Protein AF-A0A7Y1UTP5-F1 (afdb_monomer)

Mean predicted aligned error: 20.14 Å

Sequence (364 aa):
MRDQDKRDYLEKYREAKKNGIPFFPDALFKDAVVALGLFALLIFLSAAIGAVLDERADPTVEFDPEPEWYFLFLFQLLKYFPGSLEFVGVVVLPGIVIMALLALPWLDRSTRRHFTGRPVVISVTGLLAIGAIALTVVALVEEAPPSGVSASGDPVAVLYTANCSGCHGGTLTVPEGIDLVRVIAAGGHEGMPSWSADLSADEIDALAGFVVSPQGNEIFNQTCVECHDVTALVEAGPADLRSALEDGTGFAPHADVVLPPAMVALDRREINAVLNFLAAPDGQRLFTANCSSCHGSAVAFDGEVEELREIIRTGGEHLDMPAMGGLLSDEDITLLAEYVVSPVGNFTAEARALFDQLCSECHG

Radius of gyration: 33.37 Å; Cα contacts (8 Å, |Δi|>4): 275; chains: 1; bounding box: 78×55×88 Å

Foldseek 3Di:
DPPVVVVVVVVVVVVVVVVDDDCPPPVVVVVVVVVVVVVVVVVVCCVPVNDPDDDDDDPVDDDFDDDDLLCQLLVLQLVVQPDPRSCCSPPVPVVVVVVCVVCVVVVDPDPDDDPVSPCPVCVVVVVVVVSSVVSSVVSVVPDPPRPPPPVDDPVLLVLCVVQPCLQQNPAHDDDPPDPQLCCQQAWDDFWRAACQVPDDLVLLLLQLLLQALVLLVVLCVVFPVVPDDLLVLLPDDLVLLLCCQPVPCPRVVNVPPDGDPSSVPDDPVSSVSNSSNSVSSSNQVCCVVRPCSPDNNHDHDPDDSVVSSVCNRHIGTDDIGDRCNVVDDSVSSVSNSVCNVPVPPPPDPVNVVCCVVPPVVPPD

Structure (mmCIF, N/CA/C/O backbone):
data_AF-A0A7Y1UTP5-F1
#
_entry.id   AF-A0A7Y1UTP5-F1
#
loop_
_atom_site.group_PDB
_atom_site.id
_atom_site.type_symbol
_atom_site.label_atom_id
_atom_site.label_alt_id
_atom_site.label_comp_id
_atom_site.label_asym_id
_atom_site.label_entity_id
_atom_site.label_seq_id
_atom_site.pdbx_PDB_ins_code
_atom_site.Cartn_x
_atom_site.Cartn_y
_atom_site.Cartn_z
_atom_site.occupancy
_atom_site.B_iso_or_equiv
_atom_site.auth_seq_id
_atom_site.auth_comp_id
_atom_site.auth_asym_id
_atom_site.auth_atom_id
_atom_site.pdbx_PDB_model_num
ATOM 1 N N . MET A 1 1 ? -33.520 -14.953 36.901 1.00 57.56 1 MET A N 1
ATOM 2 C CA . MET A 1 1 ? -33.676 -13.683 37.647 1.00 57.56 1 MET A CA 1
ATOM 3 C C . MET A 1 1 ? -34.825 -13.891 38.616 1.00 57.56 1 MET A C 1
ATOM 5 O O . MET A 1 1 ? -35.850 -14.379 38.160 1.00 57.56 1 MET A O 1
ATOM 9 N N . ARG A 1 2 ? -34.647 -13.658 39.922 1.00 77.12 2 ARG A N 1
ATOM 10 C CA . ARG A 1 2 ? -35.735 -13.872 40.894 1.00 77.12 2 ARG A CA 1
ATOM 11 C C . ARG A 1 2 ? -36.781 -12.766 40.702 1.00 77.12 2 ARG A C 1
ATOM 13 O O . ARG A 1 2 ? -36.415 -11.645 40.356 1.00 77.12 2 ARG A O 1
ATOM 20 N N . ASP A 1 3 ? -38.063 -13.050 40.922 1.00 79.19 3 ASP A N 1
ATOM 21 C CA . ASP A 1 3 ? -39.156 -12.099 40.637 1.00 79.19 3 ASP A CA 1
ATOM 22 C C . ASP A 1 3 ? -39.070 -10.781 41.424 1.00 79.19 3 ASP A C 1
ATOM 24 O O . ASP A 1 3 ? -39.582 -9.753 40.981 1.00 79.19 3 ASP A O 1
ATOM 28 N N . GLN A 1 4 ? -38.410 -10.778 42.585 1.00 78.56 4 GLN A N 1
ATOM 29 C CA . GLN A 1 4 ? -38.082 -9.547 43.313 1.00 78.56 4 GLN A CA 1
ATOM 30 C C . GLN A 1 4 ? -37.074 -8.676 42.553 1.00 78.56 4 GLN A C 1
ATOM 32 O O . GLN A 1 4 ? -37.373 -7.516 42.296 1.00 78.56 4 GLN A O 1
ATOM 37 N N . ASP A 1 5 ? -35.963 -9.247 42.071 1.00 78.75 5 ASP A N 1
ATOM 38 C CA . ASP A 1 5 ? -34.926 -8.501 41.340 1.00 78.75 5 ASP A CA 1
ATOM 39 C C . ASP A 1 5 ? -35.508 -7.797 40.090 1.00 78.75 5 ASP A C 1
ATOM 41 O O . ASP A 1 5 ? -35.091 -6.701 39.710 1.00 78.75 5 ASP A O 1
ATOM 45 N N . LYS A 1 6 ? -36.496 -8.427 39.435 1.00 79.94 6 LYS A N 1
ATOM 46 C CA . LYS A 1 6 ? -37.182 -7.874 38.256 1.00 79.94 6 LYS A CA 1
ATOM 47 C C . LYS A 1 6 ? -38.100 -6.702 38.613 1.00 79.94 6 LYS A C 1
ATOM 49 O O . LYS A 1 6 ? -38.166 -5.739 37.850 1.00 79.94 6 LYS A O 1
ATOM 54 N N . ARG A 1 7 ? -38.809 -6.780 39.744 1.00 83.56 7 ARG A N 1
ATOM 55 C CA . ARG A 1 7 ? -39.693 -5.705 40.224 1.00 83.56 7 ARG A CA 1
ATOM 56 C C . ARG A 1 7 ? -38.887 -4.472 40.615 1.00 83.56 7 ARG A C 1
ATOM 58 O O . ARG A 1 7 ? -39.169 -3.399 40.088 1.00 83.56 7 ARG A O 1
ATOM 65 N N . ASP A 1 8 ? -37.822 -4.662 41.387 1.00 84.88 8 ASP A N 1
ATOM 66 C CA . ASP A 1 8 ? -36.929 -3.581 41.815 1.00 84.88 8 ASP A CA 1
ATOM 67 C C . ASP A 1 8 ? -36.260 -2.888 40.614 1.00 84.88 8 ASP A C 1
ATOM 69 O O . ASP A 1 8 ? -36.125 -1.664 40.577 1.00 84.88 8 ASP A O 1
ATOM 73 N N . TYR A 1 9 ? -35.873 -3.653 39.584 1.00 81.75 9 TYR A N 1
ATOM 74 C CA . TYR A 1 9 ? -35.350 -3.093 38.334 1.00 81.75 9 TYR A CA 1
ATOM 75 C C . TYR A 1 9 ? -36.386 -2.237 37.593 1.00 81.75 9 TYR A C 1
ATOM 77 O O . TYR A 1 9 ? -36.063 -1.141 37.135 1.00 81.75 9 TYR A O 1
ATOM 85 N N . LEU A 1 10 ? -37.623 -2.725 37.457 1.00 86.81 10 LEU A N 1
ATOM 86 C CA . LEU A 1 10 ? -38.685 -2.012 36.742 1.00 86.81 10 LEU A CA 1
ATOM 87 C C . LEU A 1 10 ? -39.101 -0.727 37.459 1.00 86.81 10 LEU A C 1
ATOM 89 O O . LEU A 1 10 ? -39.409 0.261 36.794 1.00 86.81 10 LEU A O 1
ATOM 93 N N . GLU A 1 11 ? -39.101 -0.730 38.789 1.00 88.44 11 GLU A N 1
ATOM 94 C CA . GLU A 1 11 ? -39.373 0.459 39.593 1.00 88.44 11 GLU A CA 1
ATOM 95 C C . GLU A 1 11 ? -38.285 1.518 39.394 1.00 88.44 11 GLU A C 1
ATOM 97 O O . GLU A 1 11 ? -38.600 2.627 38.959 1.00 88.44 11 GLU A O 1
ATOM 102 N N . LYS A 1 12 ? -37.006 1.137 39.537 1.00 82.88 12 LYS A N 1
ATOM 103 C CA . LYS A 1 12 ? -35.861 2.017 39.237 1.00 82.88 12 LYS A CA 1
ATOM 104 C C . LYS A 1 12 ? -35.877 2.536 37.802 1.00 82.88 12 LYS A C 1
ATOM 106 O O . LYS A 1 12 ? -35.585 3.703 37.564 1.00 82.88 12 LYS A O 1
ATOM 111 N N . TYR A 1 13 ? -36.228 1.693 36.830 1.00 80.81 13 TYR A N 1
ATOM 112 C CA . TYR A 1 13 ? -36.338 2.099 35.428 1.00 80.81 13 TYR A CA 1
ATOM 113 C C . TYR A 1 13 ? -37.455 3.128 35.216 1.00 80.81 13 TYR A C 1
ATOM 115 O O . TYR A 1 13 ? -37.254 4.119 34.517 1.00 80.81 13 TYR A O 1
ATOM 123 N N . ARG A 1 14 ? -38.631 2.926 35.827 1.00 86.06 14 ARG A N 1
ATOM 124 C CA . ARG A 1 14 ? -39.739 3.892 35.758 1.00 86.06 14 ARG A CA 1
ATOM 125 C C . ARG A 1 14 ? -39.364 5.212 36.415 1.00 86.06 14 ARG A C 1
ATOM 127 O O . ARG A 1 14 ? -39.707 6.256 35.876 1.00 86.06 14 ARG A O 1
ATOM 134 N N . GLU A 1 15 ? -38.670 5.169 37.543 1.00 85.56 15 GLU A N 1
ATOM 135 C CA . GLU A 1 15 ? -38.194 6.358 38.244 1.00 85.56 15 GLU A CA 1
ATOM 136 C C . GLU A 1 15 ? -37.146 7.122 37.421 1.00 85.56 15 GLU A C 1
ATOM 138 O O . GLU A 1 15 ? -37.306 8.316 37.185 1.00 85.56 15 GLU A O 1
ATOM 143 N N . ALA A 1 16 ? -36.156 6.427 36.853 1.00 79.25 16 ALA A N 1
ATOM 144 C CA . ALA A 1 16 ? -35.183 7.025 35.939 1.00 79.25 16 ALA A CA 1
ATOM 145 C C . ALA A 1 16 ? -35.846 7.626 34.688 1.00 79.25 16 ALA A C 1
ATOM 147 O O . ALA A 1 16 ? -35.457 8.700 34.237 1.00 79.25 16 ALA A O 1
ATOM 148 N N . LYS A 1 17 ? -36.889 6.978 34.150 1.00 78.81 17 LYS A N 1
ATOM 149 C CA . LYS A 1 17 ? -37.642 7.476 32.991 1.00 78.81 17 LYS A CA 1
ATOM 150 C C . LYS A 1 17 ? -38.460 8.732 33.307 1.00 78.81 17 LYS A C 1
ATOM 152 O O . LYS A 1 17 ? -38.652 9.545 32.411 1.00 78.81 17 LYS A O 1
ATOM 157 N N . LYS A 1 18 ? -38.908 8.920 34.557 1.00 82.56 18 LYS A N 1
ATOM 158 C CA . LYS A 1 18 ? -39.562 10.171 34.994 1.00 82.56 18 LYS A CA 1
ATOM 159 C C . LYS A 1 18 ? -38.599 11.362 34.988 1.00 82.56 18 LYS A C 1
ATOM 161 O O . LYS A 1 18 ? -39.045 12.477 34.761 1.00 82.56 18 LYS A O 1
ATOM 166 N N . ASN A 1 19 ? -37.306 11.109 35.199 1.00 80.69 19 ASN A N 1
ATOM 167 C CA . ASN A 1 19 ? -36.250 12.125 35.217 1.00 80.69 19 ASN A CA 1
ATOM 168 C C . ASN A 1 19 ? -35.484 12.228 33.881 1.00 80.69 19 ASN A C 1
ATOM 170 O O . ASN A 1 19 ? -34.526 12.992 33.780 1.00 80.69 19 ASN A O 1
ATOM 174 N N . GLY A 1 20 ? -35.857 11.435 32.871 1.00 79.56 20 GLY A N 1
ATOM 175 C CA . GLY A 1 20 ? -35.196 11.421 31.568 1.00 79.56 20 GLY A CA 1
ATOM 176 C C . GLY A 1 20 ? -35.615 12.605 30.697 1.00 79.56 20 GLY A C 1
ATOM 177 O O . GLY A 1 20 ? -36.782 12.992 30.688 1.00 79.56 20 GLY A O 1
ATOM 178 N N . ILE A 1 21 ? -34.671 13.153 29.934 1.00 86.12 21 ILE A N 1
ATOM 179 C CA . ILE A 1 21 ? -34.960 14.159 28.902 1.00 86.12 21 ILE A CA 1
ATOM 180 C C . ILE A 1 21 ? -35.540 13.486 27.645 1.00 86.12 21 ILE A C 1
ATOM 182 O O . ILE A 1 21 ? -35.175 12.342 27.347 1.00 86.12 21 ILE A O 1
ATOM 186 N N . PRO A 1 22 ? -36.437 14.149 26.895 1.00 87.12 22 PRO A N 1
ATOM 187 C CA . PRO A 1 22 ? -36.908 13.626 25.620 1.00 87.12 22 PRO A CA 1
ATOM 188 C C . PRO A 1 22 ? -35.764 13.591 24.594 1.00 87.12 22 PRO A C 1
ATOM 190 O O . PRO A 1 22 ? -34.839 14.402 24.635 1.00 87.12 22 PRO A O 1
ATOM 193 N N . PHE A 1 23 ? -35.826 12.640 23.657 1.00 89.12 23 PHE A N 1
ATOM 194 C CA . PHE A 1 23 ? -34.814 12.517 22.600 1.00 89.12 23 PHE A CA 1
ATOM 195 C C . PHE A 1 23 ? -34.772 13.770 21.712 1.00 89.12 23 PHE A C 1
ATOM 197 O O . PHE A 1 23 ? -33.708 14.330 21.463 1.00 89.12 23 PHE A O 1
ATOM 204 N N . PHE A 1 24 ? -35.947 14.238 21.289 1.00 91.06 24 PHE A N 1
ATOM 205 C CA . PHE A 1 24 ? -36.106 15.493 20.570 1.00 91.06 24 PHE A CA 1
ATOM 206 C C . PHE A 1 24 ? -36.888 16.489 21.438 1.00 91.06 24 PHE A C 1
ATOM 208 O O . PHE A 1 24 ? -37.936 16.109 21.969 1.00 91.06 24 PHE A O 1
ATOM 215 N N . PRO A 1 25 ? -36.437 17.748 21.559 1.00 91.56 25 PRO A N 1
ATOM 216 C CA . PRO A 1 25 ? -35.243 18.327 20.930 1.00 91.56 25 PRO A CA 1
ATOM 217 C C . PRO A 1 25 ? -33.959 18.187 21.769 1.00 91.56 25 PRO A C 1
ATOM 219 O O . PRO A 1 25 ? -32.870 18.378 21.236 1.00 91.56 25 PRO A O 1
ATOM 222 N N . ASP A 1 26 ? -34.065 17.871 23.063 1.00 92.38 26 ASP A N 1
ATOM 223 C CA . ASP A 1 26 ? -32.973 18.068 24.025 1.00 92.38 26 ASP A CA 1
ATOM 224 C C . ASP A 1 26 ? -31.739 17.189 23.787 1.00 92.38 26 ASP A C 1
ATOM 226 O O . ASP A 1 26 ? -30.620 17.703 23.769 1.00 92.38 26 ASP A O 1
ATOM 230 N N . ALA A 1 27 ? -31.910 15.871 23.635 1.00 92.12 27 ALA A N 1
ATOM 231 C CA . ALA A 1 27 ? -30.771 14.973 23.428 1.00 92.12 27 ALA A CA 1
ATOM 232 C C . ALA A 1 27 ? -30.128 15.207 22.055 1.00 92.12 27 ALA A C 1
ATOM 234 O O . ALA A 1 27 ? -28.917 15.388 21.974 1.00 92.12 27 ALA A O 1
ATOM 235 N N . LEU A 1 28 ? -30.950 15.321 21.005 1.00 95.56 28 LEU A N 1
ATOM 236 C CA . LEU A 1 28 ? -30.472 15.581 19.648 1.00 95.56 28 LEU A CA 1
ATOM 237 C C . LEU A 1 28 ? -29.680 16.892 19.553 1.00 95.56 28 LEU A C 1
ATOM 239 O O . LEU A 1 28 ? -28.659 16.946 18.874 1.00 95.56 28 LEU A O 1
ATOM 243 N N . PHE A 1 29 ? -30.123 17.949 20.241 1.00 95.75 29 PHE A N 1
ATOM 244 C CA . PHE A 1 29 ? -29.396 19.216 20.259 1.00 95.75 29 PHE A CA 1
ATOM 245 C C . PHE A 1 29 ? -28.029 19.080 20.940 1.00 95.75 29 PHE A C 1
ATOM 247 O O . PHE A 1 29 ? -27.038 19.597 20.429 1.00 95.75 29 PHE A O 1
ATOM 254 N N . LYS A 1 30 ? -27.949 18.354 22.062 1.00 94.31 30 LYS A N 1
ATOM 255 C CA . LYS A 1 30 ? -26.668 18.077 22.734 1.00 94.31 30 LYS A CA 1
ATOM 256 C C . LYS A 1 30 ? -25.726 17.282 21.832 1.00 94.31 30 LYS A C 1
ATOM 258 O O . LYS A 1 30 ? -24.564 17.661 21.714 1.00 94.31 30 LYS A O 1
ATOM 263 N N . ASP A 1 31 ? -26.235 16.250 21.164 1.00 96.06 31 ASP A N 1
ATOM 264 C CA . ASP A 1 31 ? -25.453 15.439 20.228 1.00 96.06 31 ASP A CA 1
ATOM 265 C C . ASP A 1 31 ? -24.949 16.286 19.052 1.00 96.06 31 ASP A C 1
ATOM 267 O O . ASP A 1 31 ? -23.776 16.207 18.698 1.00 96.06 31 ASP A O 1
ATOM 271 N N . ALA A 1 32 ? -25.792 17.166 18.499 1.00 96.69 32 ALA A N 1
ATOM 272 C CA . ALA A 1 32 ? -25.411 18.075 17.421 1.00 96.69 32 ALA A CA 1
ATOM 273 C C . ALA A 1 32 ? -24.322 19.070 17.848 1.00 96.69 32 ALA A C 1
ATOM 275 O O . ALA A 1 32 ? -23.379 19.304 17.095 1.00 96.69 32 ALA A O 1
ATOM 276 N N . VAL A 1 33 ? -24.414 19.633 19.058 1.00 97.69 33 VAL A N 1
ATOM 277 C CA . VAL A 1 33 ? -23.392 20.545 19.596 1.00 97.69 33 VAL A CA 1
ATOM 278 C C . VAL A 1 33 ? -22.059 19.820 19.795 1.00 97.69 33 VAL A C 1
ATOM 280 O O . VAL A 1 33 ? -21.019 20.352 19.411 1.00 97.69 33 VAL A O 1
ATOM 283 N N . VAL A 1 34 ? -22.072 18.603 20.350 1.00 97.62 34 VAL A N 1
ATOM 284 C CA . VAL A 1 34 ? -20.850 17.799 20.532 1.00 97.62 34 VAL A CA 1
ATOM 285 C C . VAL A 1 34 ? -20.254 17.399 19.182 1.00 97.62 34 VAL A C 1
ATOM 287 O O . VAL A 1 34 ? -19.052 17.557 18.984 1.00 97.62 34 VAL A O 1
ATOM 290 N N . ALA A 1 35 ? -21.078 16.942 18.237 1.00 97.62 35 ALA A N 1
ATOM 291 C CA . ALA A 1 35 ? -20.635 16.564 16.898 1.00 97.62 35 ALA A CA 1
ATOM 292 C C . ALA A 1 35 ? -20.028 17.753 16.142 1.00 97.62 35 ALA A C 1
ATOM 294 O O . ALA A 1 35 ? -18.956 17.621 15.558 1.00 97.62 35 ALA A O 1
ATOM 295 N N . LEU A 1 36 ? -20.664 18.928 16.204 1.00 98.19 36 LEU A N 1
ATOM 296 C CA . LEU A 1 36 ? -20.138 20.153 15.605 1.00 98.19 36 LEU A CA 1
ATOM 297 C C . LEU A 1 36 ? -18.827 20.588 16.271 1.00 98.19 36 LEU A C 1
ATOM 299 O O . LEU A 1 36 ? -17.902 20.999 15.578 1.00 98.19 36 LEU A O 1
ATOM 303 N N . GLY A 1 37 ? -18.719 20.456 17.596 1.00 98.19 37 GLY A N 1
ATOM 304 C CA . GLY A 1 37 ? -17.482 20.720 18.329 1.00 98.19 37 GLY A CA 1
ATOM 305 C C . GLY A 1 37 ? -16.335 19.800 17.905 1.00 98.19 37 GLY A C 1
ATOM 306 O O . GLY A 1 37 ? -15.241 20.283 17.625 1.00 98.19 37 GLY A O 1
ATOM 307 N N . LEU A 1 38 ? -16.587 18.491 17.796 1.00 97.69 38 LEU A N 1
ATOM 308 C CA . LEU A 1 38 ? -15.604 17.519 17.305 1.00 97.69 38 LEU A CA 1
ATOM 309 C C . LEU A 1 38 ? -15.225 17.786 15.844 1.00 97.69 38 LEU A C 1
ATOM 311 O O . LEU A 1 38 ? -14.049 17.744 15.503 1.00 97.69 38 LEU A O 1
ATOM 315 N N . PHE A 1 39 ? -16.194 18.115 14.991 1.00 97.62 39 PHE A N 1
ATOM 316 C CA . PHE A 1 39 ? -15.942 18.441 13.590 1.00 97.62 39 PHE A CA 1
ATOM 317 C C . PHE A 1 39 ? -15.099 19.713 13.437 1.00 97.62 39 PHE A C 1
ATOM 319 O O . PHE A 1 39 ? -14.129 19.732 12.684 1.00 97.62 39 PHE A O 1
ATOM 326 N N . ALA A 1 40 ? -15.413 20.758 14.206 1.00 97.44 40 ALA A N 1
ATOM 327 C CA . ALA A 1 40 ? -14.619 21.980 14.246 1.00 97.44 40 ALA A CA 1
ATOM 328 C C . ALA A 1 40 ? -13.199 21.719 14.774 1.00 97.44 40 ALA A C 1
ATOM 330 O O . ALA A 1 40 ? -12.244 22.270 14.232 1.00 97.44 40 ALA A O 1
ATOM 331 N N . LEU A 1 41 ? -13.047 20.855 15.785 1.00 96.50 41 LEU A N 1
ATOM 332 C CA . LEU A 1 41 ? -11.740 20.429 16.287 1.00 96.50 41 LEU A CA 1
ATOM 333 C C . LEU A 1 41 ? -10.930 19.697 15.208 1.00 96.50 41 LEU A C 1
ATOM 335 O O . LEU A 1 41 ? -9.748 19.981 15.057 1.00 96.50 41 LEU A O 1
ATOM 339 N N . LEU A 1 42 ? -11.552 18.802 14.438 1.00 94.12 42 LEU A N 1
ATOM 340 C CA . LEU A 1 42 ? -10.888 18.103 13.333 1.00 94.12 42 LEU A CA 1
ATOM 341 C C . LEU A 1 42 ? -10.432 19.071 12.235 1.00 94.12 42 LEU A C 1
ATOM 343 O O . LEU A 1 42 ? -9.287 18.986 11.801 1.00 94.12 42 LEU A O 1
ATOM 347 N N . ILE A 1 43 ? -11.282 20.024 11.832 1.00 94.81 43 ILE A N 1
ATOM 348 C CA . ILE A 1 43 ? -10.902 21.077 10.873 1.00 94.81 43 ILE A CA 1
ATOM 349 C C . ILE A 1 43 ? -9.739 21.902 11.423 1.00 94.81 43 ILE A C 1
ATOM 351 O O . ILE A 1 43 ? -8.786 22.181 10.702 1.00 94.81 43 ILE A O 1
ATOM 355 N N . PHE A 1 44 ? -9.804 22.283 12.699 1.00 95.38 44 PHE A N 1
ATOM 356 C CA . PHE A 1 44 ? -8.744 23.046 13.343 1.00 95.38 44 PHE A CA 1
ATOM 357 C C . PHE A 1 44 ? -7.418 22.280 13.351 1.00 95.38 44 PHE A C 1
ATOM 359 O O . PHE A 1 44 ? -6.403 22.843 12.956 1.00 95.38 44 PHE A O 1
ATOM 366 N N . LEU A 1 45 ? -7.419 21.002 13.743 1.00 93.56 45 LEU A N 1
ATOM 367 C CA . LEU A 1 45 ? -6.221 20.159 13.730 1.00 93.56 45 LEU A CA 1
ATOM 368 C C . LEU A 1 45 ? -5.673 19.992 12.309 1.00 93.56 45 LEU A C 1
ATOM 370 O O . LEU A 1 45 ? -4.480 20.177 12.096 1.00 93.56 45 LEU A O 1
ATOM 374 N N . SER A 1 46 ? -6.544 19.733 11.332 1.00 91.81 46 SER A N 1
ATOM 375 C CA . SER A 1 46 ? -6.158 19.615 9.924 1.00 91.81 46 SER A CA 1
ATOM 376 C C . SER A 1 46 ? -5.551 20.908 9.372 1.00 91.81 46 SER A C 1
ATOM 378 O O . SER A 1 46 ? -4.571 20.840 8.641 1.00 91.81 46 SER A O 1
ATOM 380 N N . ALA A 1 47 ? -6.082 22.078 9.735 1.00 91.62 47 ALA A N 1
ATOM 381 C CA . ALA A 1 47 ? -5.566 23.362 9.264 1.00 91.62 47 ALA A CA 1
ATOM 382 C C . ALA A 1 47 ? -4.303 23.828 10.012 1.00 91.62 47 ALA A C 1
ATOM 384 O O . ALA A 1 47 ? -3.473 24.515 9.425 1.00 91.62 47 ALA A O 1
ATOM 385 N N . ALA A 1 48 ? -4.168 23.501 11.303 1.00 93.81 48 ALA A N 1
ATOM 386 C CA . ALA A 1 48 ? -3.066 23.971 12.145 1.00 93.81 48 ALA A CA 1
ATOM 387 C C . ALA A 1 48 ? -1.839 23.047 12.127 1.00 93.81 48 ALA A C 1
ATOM 389 O O . ALA A 1 48 ? -0.717 23.541 12.197 1.00 93.81 48 ALA A O 1
ATOM 390 N N . ILE A 1 49 ? -2.050 21.729 12.073 1.00 90.62 49 ILE A N 1
ATOM 391 C CA . ILE A 1 49 ? -0.984 20.712 12.088 1.00 90.62 49 ILE A CA 1
ATOM 392 C C . ILE A 1 49 ? -0.742 20.160 10.676 1.00 90.62 49 ILE A C 1
ATOM 394 O O . ILE A 1 49 ? 0.387 19.814 10.346 1.00 90.62 49 ILE A O 1
ATOM 398 N N . GLY A 1 50 ? -1.775 20.133 9.826 1.00 80.75 50 GLY A N 1
ATOM 399 C CA . GLY A 1 50 ? -1.728 19.429 8.545 1.00 80.75 50 GLY A CA 1
ATOM 400 C C . GLY A 1 50 ? -1.981 17.930 8.712 1.00 80.75 50 GLY A C 1
ATOM 401 O O . GLY A 1 50 ? -1.913 17.386 9.815 1.00 80.75 50 GLY A O 1
ATOM 402 N N . ALA A 1 51 ? -2.305 17.259 7.610 1.00 77.69 51 ALA A N 1
ATOM 403 C CA . ALA A 1 51 ? -2.221 15.805 7.536 1.00 77.69 51 ALA A CA 1
ATOM 404 C C . ALA A 1 51 ? -0.852 15.461 6.946 1.00 77.69 51 ALA A C 1
ATOM 406 O O . ALA A 1 51 ? -0.518 15.965 5.873 1.00 77.69 51 ALA A O 1
ATOM 407 N N . VAL A 1 52 ? -0.068 14.643 7.650 1.00 70.25 52 VAL A N 1
ATOM 408 C CA . VAL A 1 52 ? 1.134 14.028 7.080 1.00 70.25 52 VAL A CA 1
ATOM 409 C C . VAL A 1 52 ? 0.627 13.000 6.074 1.00 70.25 52 VAL A C 1
ATOM 411 O O . VAL A 1 52 ? 0.139 11.944 6.457 1.00 70.25 52 VAL A O 1
ATOM 414 N N . LEU A 1 53 ? 0.589 13.395 4.808 1.00 71.19 53 LEU A N 1
ATOM 415 C CA . LEU A 1 53 ? 0.243 12.537 3.684 1.00 71.19 53 LEU A CA 1
ATOM 416 C C . LEU A 1 53 ? 1.542 12.295 2.932 1.00 71.19 53 LEU A C 1
ATOM 418 O O . LEU A 1 53 ? 2.206 13.266 2.563 1.00 71.19 53 LEU A O 1
ATOM 422 N N . ASP A 1 54 ? 1.885 11.028 2.734 1.00 67.75 54 ASP A N 1
ATOM 423 C CA . ASP A 1 54 ? 3.030 10.664 1.911 1.00 67.75 54 ASP A CA 1
ATOM 424 C C . ASP A 1 54 ? 2.829 11.057 0.449 1.00 67.75 54 ASP A C 1
ATOM 426 O O . ASP A 1 54 ? 1.717 11.337 -0.025 1.00 67.75 54 ASP A O 1
ATOM 430 N N . GLU A 1 55 ? 3.949 11.095 -0.267 1.00 74.19 55 GLU A N 1
ATOM 431 C CA . GLU A 1 55 ? 3.957 11.301 -1.705 1.00 74.19 55 GLU A CA 1
ATOM 432 C C . GLU A 1 55 ? 3.203 10.176 -2.424 1.00 74.19 55 GLU A C 1
ATOM 434 O O . GLU A 1 55 ? 2.955 9.084 -1.906 1.00 74.19 55 GLU A O 1
ATOM 439 N N . ARG A 1 56 ? 2.773 10.466 -3.652 1.00 73.06 56 ARG A N 1
ATOM 440 C CA . ARG A 1 56 ? 2.074 9.474 -4.462 1.00 73.06 56 ARG A CA 1
ATOM 441 C C . ARG A 1 56 ? 3.042 8.328 -4.751 1.00 73.06 56 ARG A C 1
ATOM 443 O O . ARG A 1 56 ? 4.145 8.592 -5.206 1.00 73.06 56 ARG A O 1
ATOM 450 N N . ALA A 1 57 ? 2.596 7.094 -4.515 1.00 73.38 57 ALA A N 1
ATOM 451 C CA . ALA A 1 57 ? 3.416 5.900 -4.703 1.00 73.38 57 ALA A CA 1
ATOM 452 C C . ALA A 1 57 ? 4.149 5.917 -6.058 1.00 73.38 57 ALA A C 1
ATOM 454 O O . ALA A 1 57 ? 3.502 5.979 -7.109 1.00 73.38 57 ALA A O 1
ATOM 455 N N . ASP A 1 58 ? 5.478 5.857 -6.000 1.00 72.19 58 ASP A N 1
ATOM 456 C CA . ASP A 1 58 ? 6.383 5.784 -7.143 1.00 72.19 58 ASP A CA 1
ATOM 457 C C . ASP A 1 58 ? 7.142 4.448 -7.057 1.00 72.19 58 ASP A C 1
ATOM 459 O O . ASP A 1 58 ? 7.845 4.209 -6.077 1.00 72.19 58 ASP A O 1
ATOM 463 N N . PRO A 1 59 ? 6.989 3.543 -8.038 1.00 68.56 59 PRO A N 1
ATOM 464 C CA . PRO A 1 59 ? 7.639 2.236 -8.012 1.00 68.56 59 PRO A CA 1
ATOM 465 C C . PRO A 1 59 ? 9.151 2.286 -8.295 1.00 68.56 59 PRO A C 1
ATOM 467 O O . PRO A 1 59 ? 9.797 1.243 -8.269 1.00 68.56 59 PRO A O 1
ATOM 470 N N . THR A 1 60 ? 9.716 3.456 -8.608 1.00 64.06 60 THR A N 1
ATOM 471 C CA . THR A 1 60 ? 11.140 3.622 -8.945 1.00 64.06 60 THR A CA 1
ATOM 472 C C . THR A 1 60 ? 12.015 4.011 -7.754 1.00 64.06 60 THR A C 1
ATOM 474 O O . THR A 1 60 ? 13.242 4.003 -7.872 1.00 64.06 60 THR A O 1
ATOM 477 N N . VAL A 1 61 ? 11.406 4.325 -6.606 1.00 67.31 61 VAL A N 1
ATOM 478 C CA . VAL A 1 61 ? 12.108 4.711 -5.378 1.00 67.31 61 VAL A CA 1
ATOM 479 C C . VAL A 1 61 ? 11.927 3.655 -4.291 1.00 67.31 61 VAL A C 1
ATOM 481 O O . VAL A 1 61 ? 10.846 3.096 -4.110 1.00 67.31 61 VAL A O 1
ATOM 484 N N . GLU A 1 62 ? 13.001 3.377 -3.556 1.00 61.75 62 GLU A N 1
ATOM 485 C CA . GLU A 1 62 ? 12.946 2.528 -2.367 1.00 61.75 62 GLU A CA 1
ATOM 486 C C . GLU A 1 62 ? 12.194 3.280 -1.257 1.00 61.75 62 GLU A C 1
ATOM 488 O O . GLU A 1 62 ? 12.571 4.392 -0.880 1.00 61.75 62 GLU A O 1
ATOM 493 N N . PHE A 1 63 ? 11.094 2.697 -0.779 1.00 60.75 63 PHE A N 1
ATOM 494 C CA . PHE A 1 63 ? 10.202 3.281 0.222 1.00 60.75 63 PHE A CA 1
ATOM 495 C C . PHE A 1 63 ? 10.056 2.324 1.406 1.00 60.75 63 PHE A C 1
ATOM 497 O O . PHE A 1 63 ? 9.844 1.129 1.196 1.00 60.75 63 PHE A O 1
ATOM 504 N N . ASP A 1 64 ? 10.131 2.856 2.628 1.00 64.81 64 ASP A N 1
ATOM 505 C CA . ASP A 1 64 ? 9.878 2.115 3.867 1.00 64.81 64 ASP A CA 1
ATOM 506 C C . ASP A 1 64 ? 8.404 2.277 4.273 1.00 64.81 64 ASP A C 1
ATOM 508 O O . ASP A 1 64 ? 8.017 3.349 4.748 1.00 64.81 64 ASP A O 1
ATOM 512 N N . PRO A 1 65 ? 7.540 1.268 4.058 1.00 66.38 65 PRO A N 1
ATOM 513 C CA . PRO A 1 65 ? 6.135 1.381 4.407 1.00 66.38 65 PRO A CA 1
ATOM 514 C C . PRO A 1 65 ? 5.935 1.280 5.922 1.00 66.38 65 PRO A C 1
ATOM 516 O O . PRO A 1 65 ? 5.761 0.192 6.479 1.00 66.38 65 PRO A O 1
ATOM 519 N N . GLU A 1 66 ? 5.866 2.430 6.590 1.00 72.12 66 GLU A N 1
ATOM 520 C CA . GLU A 1 66 ? 5.453 2.490 7.988 1.00 72.12 66 GLU A CA 1
ATOM 521 C C . GLU A 1 66 ? 3.935 2.260 8.125 1.00 72.12 66 GLU A C 1
ATOM 523 O O . GLU A 1 66 ? 3.124 2.875 7.424 1.00 72.12 66 GLU A O 1
ATOM 528 N N . PRO A 1 67 ? 3.495 1.375 9.035 1.00 82.00 67 PRO A N 1
ATOM 529 C CA . PRO A 1 67 ? 2.078 1.161 9.260 1.00 82.00 67 PRO A CA 1
ATOM 530 C C . PRO A 1 67 ? 1.449 2.334 10.015 1.00 82.00 67 PRO A C 1
ATOM 532 O O . PRO A 1 67 ? 2.036 2.947 10.905 1.00 82.00 67 PRO A O 1
ATOM 535 N N . GLU A 1 68 ? 0.171 2.557 9.735 1.00 85.25 68 GLU A N 1
ATOM 536 C CA . GLU A 1 68 ? -0.635 3.569 10.407 1.00 85.25 68 GLU A CA 1
ATOM 537 C C . GLU A 1 68 ? -0.706 3.373 11.930 1.00 85.25 68 GLU A C 1
ATOM 539 O O . GLU A 1 68 ? -0.730 2.249 12.444 1.00 85.25 68 GLU A O 1
ATOM 544 N N . TRP A 1 69 ? -0.828 4.477 12.676 1.00 86.25 69 TRP A N 1
ATOM 545 C CA . TRP A 1 69 ? -0.709 4.489 14.143 1.00 86.25 69 TRP A CA 1
ATOM 546 C C . TRP A 1 69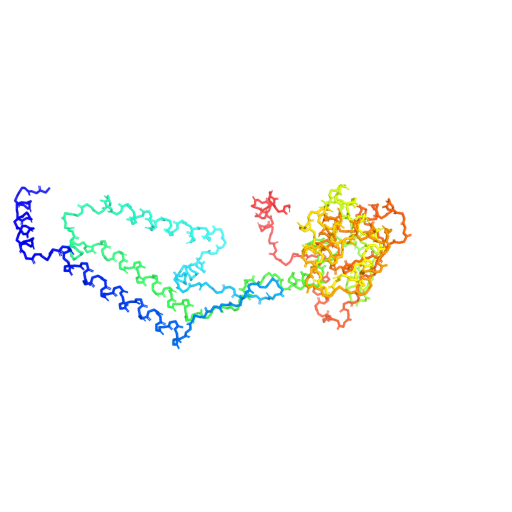 ? -1.666 3.527 14.867 1.00 86.25 69 TRP A C 1
ATOM 548 O O . TRP A 1 69 ? -1.348 2.993 15.931 1.00 86.25 69 TRP A O 1
ATOM 558 N N . TYR A 1 70 ? -2.847 3.284 14.296 1.00 88.69 70 TYR A N 1
ATOM 559 C CA . TYR A 1 70 ? -3.854 2.371 14.840 1.00 88.69 70 TYR A CA 1
ATOM 560 C C . TYR A 1 70 ? -3.536 0.887 14.595 1.00 88.69 70 TYR A C 1
ATOM 562 O O . TYR A 1 70 ? -4.193 0.032 15.188 1.00 88.69 70 TYR A O 1
ATOM 570 N N . PHE A 1 71 ? -2.524 0.570 13.784 1.00 89.69 71 PHE A N 1
ATOM 571 C CA . PHE A 1 71 ? -2.016 -0.782 13.540 1.00 89.69 71 PHE A CA 1
ATOM 572 C C . PHE A 1 71 ? -0.651 -1.063 14.180 1.00 89.69 71 PHE A C 1
ATOM 574 O O . PHE A 1 71 ? -0.233 -2.220 14.212 1.00 89.69 71 PHE A O 1
ATOM 581 N N . LEU A 1 72 ? 0.012 -0.063 14.768 1.00 89.69 72 LEU A N 1
ATOM 582 C CA . LEU A 1 72 ? 1.335 -0.218 15.389 1.00 89.69 72 LEU A CA 1
ATOM 583 C C . LEU A 1 72 ? 1.406 -1.345 16.430 1.00 89.69 72 LEU A C 1
ATOM 585 O O . LEU A 1 72 ? 2.375 -2.099 16.463 1.00 89.69 72 LEU A O 1
ATOM 589 N N . PHE A 1 73 ? 0.369 -1.516 17.257 1.00 91.50 73 PHE A N 1
ATOM 590 C CA . PHE A 1 73 ? 0.341 -2.611 18.234 1.00 91.50 73 PHE A CA 1
ATOM 591 C C . PHE A 1 73 ? 0.381 -3.994 17.575 1.00 91.50 73 PHE A C 1
ATOM 593 O O . PHE A 1 73 ? 0.968 -4.922 18.131 1.00 91.50 73 PHE A O 1
ATOM 600 N N . LEU A 1 74 ? -0.279 -4.140 16.422 1.00 89.00 74 LEU A N 1
ATOM 601 C CA . LEU A 1 74 ? -0.332 -5.389 15.678 1.00 89.00 74 LEU A CA 1
ATOM 602 C C . LEU A 1 74 ? 1.011 -5.617 14.997 1.00 89.00 74 LEU A C 1
ATOM 604 O O . LEU A 1 74 ? 1.570 -6.693 15.146 1.00 89.00 74 LEU A O 1
ATOM 608 N N . PHE A 1 75 ? 1.571 -4.595 14.350 1.00 87.00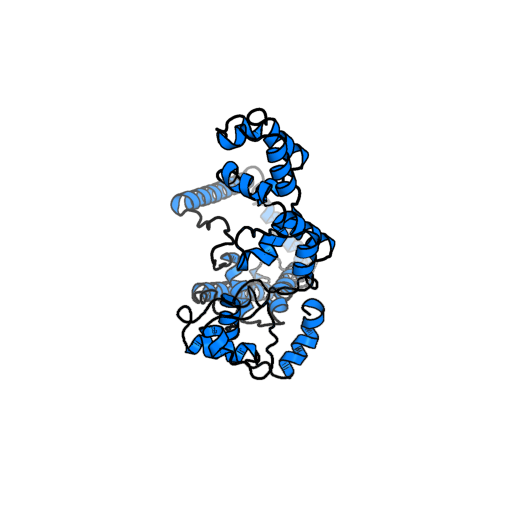 75 PHE A N 1
ATOM 609 C CA . PHE A 1 75 ? 2.903 -4.671 13.753 1.00 87.00 75 PHE A CA 1
ATOM 610 C C . PHE A 1 75 ? 3.964 -5.117 14.771 1.00 87.00 75 PHE A C 1
ATOM 612 O O . PHE A 1 75 ? 4.693 -6.081 14.540 1.00 87.00 75 PHE A O 1
ATOM 619 N N . GLN A 1 76 ? 3.976 -4.506 15.959 1.00 88.94 76 GLN A N 1
ATOM 620 C CA . GLN A 1 76 ? 4.884 -4.909 17.031 1.00 88.94 76 GLN A CA 1
ATOM 621 C C . GLN A 1 76 ? 4.608 -6.326 17.538 1.00 88.94 76 GLN A C 1
ATOM 623 O O . GLN A 1 76 ? 5.542 -7.041 17.892 1.00 88.94 76 GLN A O 1
ATOM 628 N N . LEU A 1 77 ? 3.343 -6.754 17.580 1.00 88.31 77 LEU A N 1
ATOM 629 C CA . LEU A 1 77 ? 2.991 -8.125 17.944 1.00 88.31 77 LEU A CA 1
ATOM 630 C C . LEU A 1 77 ? 3.595 -9.134 16.956 1.00 88.31 77 LEU A C 1
ATOM 632 O O . LEU A 1 77 ? 4.093 -10.168 17.391 1.00 88.31 77 LEU A O 1
ATOM 636 N N . LEU A 1 78 ? 3.582 -8.836 15.655 1.00 85.56 78 LEU A N 1
ATOM 637 C CA . LEU A 1 78 ? 4.060 -9.742 14.603 1.00 85.56 78 LEU A CA 1
ATOM 638 C C . LEU A 1 78 ? 5.560 -10.009 14.659 1.00 85.56 78 LEU A C 1
ATOM 640 O O . LEU A 1 78 ? 5.977 -11.119 14.338 1.00 85.56 78 LEU A O 1
ATOM 644 N N . LYS A 1 79 ? 6.360 -9.070 15.180 1.00 82.94 79 LYS A N 1
ATOM 645 C CA . LYS A 1 79 ? 7.793 -9.299 15.439 1.00 82.94 79 LYS A CA 1
ATOM 646 C C . LYS A 1 79 ? 8.052 -10.521 16.339 1.00 82.94 79 LYS A C 1
ATOM 648 O O . LYS A 1 79 ? 9.132 -11.101 16.295 1.00 82.94 79 LYS A O 1
ATOM 653 N N . TYR A 1 80 ? 7.065 -10.945 17.136 1.00 83.69 80 TYR A N 1
ATOM 654 C CA . TYR A 1 80 ? 7.151 -12.126 18.002 1.00 83.69 80 TYR A CA 1
ATOM 655 C C . TYR A 1 80 ? 6.661 -13.435 17.346 1.00 83.69 80 TYR A C 1
ATOM 657 O O . TYR A 1 80 ? 6.706 -14.482 17.994 1.00 83.69 80 TYR A O 1
ATOM 665 N N . PHE A 1 81 ? 6.205 -13.408 16.087 1.00 82.69 81 PHE A N 1
ATOM 666 C CA . PHE A 1 81 ? 5.672 -14.563 15.348 1.00 82.69 81 PHE A CA 1
ATOM 667 C C . PHE A 1 81 ? 6.436 -14.807 14.026 1.00 82.69 81 PHE A C 1
ATOM 669 O O . PHE A 1 81 ? 5.874 -14.590 12.955 1.00 82.69 81 PHE A O 1
ATOM 676 N N . PRO A 1 82 ? 7.701 -15.271 14.057 1.00 74.50 82 PRO A N 1
ATOM 677 C CA . PRO A 1 82 ? 8.495 -15.455 12.841 1.00 74.50 82 PRO A CA 1
ATOM 678 C C . PRO A 1 82 ? 8.034 -16.653 11.988 1.00 74.50 82 PRO A C 1
ATOM 680 O O . PRO A 1 82 ? 7.636 -17.700 12.509 1.00 74.50 82 PRO A O 1
ATOM 683 N N . GLY A 1 83 ? 8.166 -16.522 10.664 1.00 78.38 83 GLY A N 1
ATOM 684 C CA . GLY A 1 83 ? 7.969 -17.604 9.694 1.00 78.38 83 GLY A CA 1
ATOM 685 C C . GLY A 1 83 ? 6.514 -18.068 9.583 1.00 78.38 83 GLY A C 1
ATOM 686 O O . GLY A 1 83 ? 5.593 -17.266 9.478 1.00 78.38 83 GLY A O 1
ATOM 687 N N . SER A 1 84 ? 6.277 -19.381 9.641 1.00 77.69 84 SER A N 1
ATOM 688 C CA . SER A 1 84 ? 4.934 -19.970 9.478 1.00 77.69 84 SER A CA 1
ATOM 689 C C . SER A 1 84 ? 3.922 -19.571 10.564 1.00 77.69 84 SER A C 1
ATOM 691 O O . SER A 1 84 ? 2.722 -19.804 10.409 1.00 77.69 84 SER A O 1
ATOM 693 N N . LEU A 1 85 ? 4.382 -18.963 11.662 1.00 77.19 85 LEU A N 1
ATOM 694 C CA . LEU A 1 85 ? 3.530 -18.473 12.744 1.00 77.19 85 LEU A CA 1
ATOM 695 C C . LEU A 1 85 ? 2.970 -17.068 12.489 1.00 77.19 85 LEU A C 1
ATOM 697 O O . LEU A 1 85 ? 2.064 -16.653 13.212 1.00 77.19 85 LEU A O 1
ATOM 701 N N . GLU A 1 86 ? 3.432 -16.356 11.462 1.00 77.81 86 GLU A N 1
ATOM 702 C CA . GLU A 1 86 ? 2.973 -14.997 11.157 1.00 77.81 86 GLU A CA 1
ATOM 703 C C . GLU A 1 86 ? 1.459 -14.949 10.898 1.00 77.81 86 GLU A C 1
ATOM 705 O O . GLU A 1 86 ? 0.745 -14.124 11.471 1.00 77.81 86 GLU A O 1
ATOM 710 N N . PHE A 1 87 ? 0.928 -15.922 10.146 1.00 82.50 87 PHE A N 1
ATOM 711 C CA . PHE A 1 87 ? -0.515 -16.078 9.924 1.00 82.50 87 PHE A CA 1
ATOM 712 C C . PHE A 1 87 ? -1.304 -16.178 11.240 1.00 82.50 87 PHE A C 1
ATOM 714 O O . PHE A 1 87 ? -2.428 -15.675 11.356 1.00 82.50 87 PHE A O 1
ATOM 721 N N . VAL A 1 88 ? -0.716 -16.803 12.265 1.00 85.38 88 VAL A N 1
ATOM 722 C CA . VAL A 1 88 ? -1.337 -16.904 13.588 1.00 85.38 88 VAL A CA 1
ATOM 723 C C . VAL A 1 88 ? -1.425 -15.527 14.245 1.00 85.38 88 VAL A C 1
ATOM 725 O O . VAL A 1 88 ? -2.465 -15.195 14.819 1.00 85.38 88 VAL A O 1
ATOM 728 N N . GLY A 1 89 ? -0.370 -14.720 14.128 1.00 84.62 89 GLY A N 1
ATOM 729 C CA . GLY A 1 89 ? -0.315 -13.359 14.656 1.00 84.62 89 GLY A CA 1
ATOM 730 C C . GLY A 1 89 ? -1.255 -12.383 13.939 1.00 84.62 89 GLY A C 1
ATOM 731 O O . GLY A 1 89 ? -1.947 -11.619 14.610 1.00 84.62 89 GLY A O 1
ATOM 732 N N . VAL A 1 90 ? -1.327 -12.430 12.602 1.00 84.81 90 VAL A N 1
ATOM 733 C CA . VAL A 1 90 ? -2.121 -11.484 11.787 1.00 84.81 90 VAL A CA 1
ATOM 734 C C . VAL A 1 90 ? -3.602 -11.850 11.751 1.00 84.81 90 VAL A C 1
ATOM 736 O O . VAL A 1 90 ? -4.466 -10.983 11.868 1.00 84.81 90 VAL A O 1
ATOM 739 N N . VAL A 1 91 ? -3.920 -13.132 11.559 1.00 87.81 91 VAL A N 1
ATOM 740 C CA . VAL A 1 91 ? -5.284 -13.565 11.215 1.00 87.81 91 VAL A CA 1
ATOM 741 C C . VAL A 1 91 ? -5.945 -14.272 12.387 1.00 87.81 91 VAL A C 1
ATOM 743 O O . VAL A 1 91 ? -7.043 -13.902 12.809 1.00 87.81 91 VAL A O 1
ATOM 746 N N . VAL A 1 92 ? -5.287 -15.296 12.934 1.00 92.12 92 VAL A N 1
ATOM 747 C CA . VAL A 1 92 ? -5.914 -16.180 13.926 1.00 92.12 92 VAL A CA 1
ATOM 748 C C . VAL A 1 92 ? -6.150 -15.447 15.243 1.00 92.12 92 VAL A C 1
ATOM 750 O O . VAL A 1 92 ? -7.259 -15.494 15.775 1.00 92.12 92 VAL A O 1
ATOM 753 N N . LEU A 1 93 ? -5.143 -14.754 15.776 1.00 91.19 93 LEU A N 1
ATOM 754 C CA . LEU A 1 93 ? -5.235 -14.101 17.080 1.00 91.19 93 LEU A CA 1
ATOM 755 C C . LEU A 1 93 ? -6.238 -12.930 17.075 1.00 91.19 93 LEU A C 1
ATOM 757 O O . LEU A 1 93 ? -7.158 -12.962 17.902 1.00 91.19 93 LEU A O 1
ATOM 761 N N . PRO A 1 94 ? -6.177 -11.952 16.145 1.00 89.62 94 PRO A N 1
ATOM 762 C CA . PRO A 1 94 ? -7.198 -10.909 16.044 1.00 89.62 94 PRO A CA 1
ATOM 763 C C . PRO A 1 94 ? -8.586 -11.486 15.755 1.00 89.62 94 PRO A C 1
ATOM 765 O O . PRO A 1 94 ? -9.569 -11.060 16.365 1.00 89.62 94 PRO A O 1
ATOM 768 N N . GLY A 1 95 ? -8.666 -12.516 14.905 1.00 94.12 95 GLY A N 1
ATOM 769 C CA . GLY A 1 95 ? -9.905 -13.233 14.617 1.00 94.12 95 GLY A CA 1
ATOM 770 C C . GLY A 1 95 ? -10.542 -13.834 15.871 1.00 94.12 95 GLY A C 1
ATOM 771 O O . GLY A 1 95 ? -11.732 -13.634 16.111 1.00 94.12 95 GLY A O 1
ATOM 772 N N . ILE A 1 96 ? -9.761 -14.501 16.726 1.00 95.19 96 ILE A N 1
ATOM 773 C CA . ILE A 1 96 ? -10.241 -15.051 18.002 1.00 95.19 96 ILE A CA 1
ATOM 774 C C . ILE A 1 96 ? -10.732 -13.936 18.929 1.00 95.19 96 ILE A C 1
ATOM 776 O O . ILE A 1 96 ? -11.790 -14.089 19.541 1.00 95.19 96 ILE A O 1
ATOM 780 N N . VAL A 1 97 ? -10.011 -12.814 19.031 1.00 92.88 97 VAL A N 1
ATOM 781 C CA . VAL A 1 97 ? -10.422 -11.679 19.875 1.00 92.88 97 VAL A CA 1
ATOM 782 C C . VAL A 1 97 ? -11.754 -11.100 19.397 1.00 92.88 97 VAL A C 1
ATOM 784 O O . VAL A 1 97 ? -12.671 -10.929 20.203 1.00 92.88 97 VAL A O 1
ATOM 787 N N . ILE A 1 98 ? -11.905 -10.859 18.093 1.00 94.38 98 ILE A N 1
ATOM 788 C CA . ILE A 1 98 ? -13.153 -10.356 17.502 1.00 94.38 98 ILE A CA 1
ATOM 789 C C . ILE A 1 98 ? -14.290 -11.355 17.725 1.00 94.38 98 ILE A C 1
ATOM 791 O O . ILE A 1 98 ? -15.364 -10.974 18.189 1.00 94.38 98 ILE A O 1
ATOM 795 N N . MET A 1 99 ? -14.058 -12.642 17.465 1.00 96.12 99 MET A N 1
ATOM 796 C CA . MET A 1 99 ? -15.054 -13.690 17.689 1.00 96.12 99 MET A CA 1
ATOM 797 C C . MET A 1 99 ? -15.453 -13.790 19.163 1.00 96.12 99 MET A C 1
ATOM 799 O O . MET A 1 99 ? -16.633 -13.956 19.459 1.00 96.12 99 MET A O 1
ATOM 803 N N . ALA A 1 100 ? -14.515 -13.628 20.098 1.00 93.31 100 ALA A N 1
ATOM 804 C CA . ALA A 1 100 ? -14.803 -13.595 21.529 1.00 93.31 100 ALA A CA 1
ATOM 805 C C . ALA A 1 100 ? -15.633 -12.362 21.927 1.00 93.31 100 ALA A C 1
ATOM 807 O O . ALA A 1 100 ? -16.563 -12.488 22.727 1.00 93.31 100 ALA A O 1
ATOM 808 N N . LEU A 1 101 ? -15.352 -11.189 21.346 1.00 92.31 101 LEU A N 1
ATOM 809 C CA . LEU A 1 101 ? -16.138 -9.966 21.551 1.00 92.31 101 LEU A CA 1
ATOM 810 C C . LEU A 1 101 ? -17.554 -10.088 20.974 1.00 92.31 101 LEU A C 1
ATOM 812 O O . LEU A 1 101 ? -18.520 -9.693 21.626 1.00 92.31 101 LEU A O 1
ATOM 816 N N . LEU A 1 102 ? -17.704 -10.686 19.791 1.00 95.12 102 LEU A N 1
ATOM 817 C CA . LEU A 1 102 ? -19.014 -10.986 19.213 1.00 95.12 102 LEU A CA 1
ATOM 818 C C . LEU A 1 102 ? -19.761 -12.026 20.046 1.00 95.12 102 LEU A C 1
ATOM 820 O O . LEU A 1 102 ? -20.961 -11.887 20.263 1.00 95.12 102 LEU A O 1
ATOM 824 N N . ALA A 1 103 ? -19.056 -13.035 20.561 1.00 94.81 103 ALA A N 1
ATOM 825 C CA . ALA A 1 103 ? -19.625 -14.082 21.399 1.00 94.81 103 ALA A CA 1
ATOM 826 C C . ALA A 1 103 ? -19.896 -13.623 22.851 1.00 94.81 103 ALA A C 1
ATOM 828 O O . ALA A 1 103 ? -20.530 -14.349 23.628 1.00 94.81 103 ALA A O 1
ATOM 829 N N . LEU A 1 104 ? -19.483 -12.406 23.225 1.00 91.38 104 LEU A N 1
ATOM 830 C CA . LEU A 1 104 ? -19.608 -11.854 24.576 1.00 91.38 104 LEU A CA 1
ATOM 831 C C . LEU A 1 104 ? -21.034 -11.924 25.160 1.00 91.38 104 LEU A C 1
ATOM 833 O O . LEU A 1 104 ? -21.150 -12.265 26.337 1.00 91.38 104 LEU A O 1
ATOM 837 N N . PRO A 1 105 ? -22.133 -11.691 24.406 1.00 88.94 105 PRO A N 1
ATOM 838 C CA . PRO A 1 105 ? -23.494 -11.829 24.934 1.00 88.94 105 PRO A CA 1
ATOM 839 C C . PRO A 1 105 ? -23.834 -13.241 25.440 1.00 88.94 105 PRO A C 1
ATOM 841 O O . PRO A 1 105 ? -24.695 -13.387 26.308 1.00 88.94 105 PRO A O 1
ATOM 844 N N . TRP A 1 106 ? -23.174 -14.279 24.913 1.00 92.00 106 TRP A N 1
ATOM 845 C CA . TRP A 1 106 ? -23.373 -15.674 25.324 1.00 92.00 106 TRP A CA 1
ATOM 846 C C . TRP A 1 106 ? -22.368 -16.131 26.382 1.00 92.00 106 TRP A C 1
ATOM 848 O O . TRP A 1 106 ? -22.731 -16.945 27.241 1.00 92.00 106 TRP A O 1
ATOM 858 N N . LEU A 1 107 ? -21.136 -15.611 26.319 1.00 87.50 107 LEU A N 1
ATOM 859 C CA . LEU A 1 107 ? -20.074 -15.870 27.294 1.00 87.50 107 LEU A CA 1
ATOM 860 C C . LEU A 1 107 ? -20.369 -15.176 28.633 1.00 87.50 107 LEU A C 1
ATOM 862 O O . LEU A 1 107 ? -20.274 -15.803 29.687 1.00 87.50 107 LEU A O 1
ATOM 866 N N . ASP A 1 108 ? -20.791 -13.910 28.610 1.00 8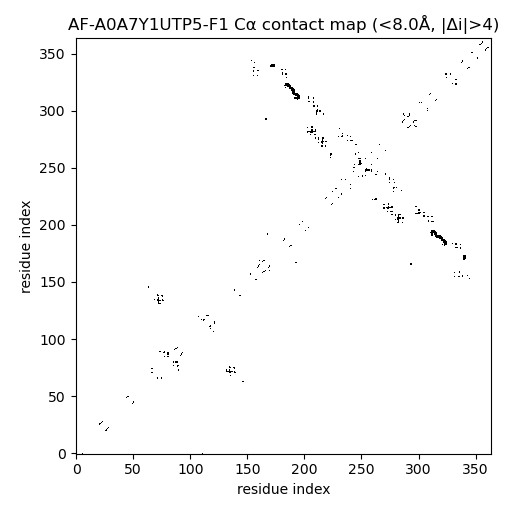7.44 108 ASP A N 1
ATOM 867 C CA . ASP A 1 108 ? -21.133 -13.143 29.808 1.00 87.44 108 ASP A CA 1
ATOM 868 C C . ASP A 1 108 ? -22.639 -13.175 30.100 1.00 87.44 108 ASP A C 1
ATOM 870 O O . ASP A 1 108 ? -23.414 -12.281 29.748 1.00 87.44 108 ASP A O 1
ATOM 874 N N . ARG A 1 109 ? -23.046 -14.213 30.837 1.00 82.94 109 ARG A N 1
ATOM 875 C CA . ARG A 1 109 ? -24.424 -14.395 31.322 1.00 82.94 109 ARG A CA 1
ATOM 876 C C . ARG A 1 109 ? -24.749 -13.567 32.574 1.00 82.94 109 ARG A C 1
ATOM 878 O O . ARG A 1 109 ? -25.740 -13.852 33.253 1.00 82.94 109 ARG A O 1
ATOM 885 N N . SER A 1 110 ? -23.933 -12.568 32.924 1.00 80.38 110 SER A N 1
ATOM 886 C CA . SER A 1 110 ? -24.168 -11.733 34.103 1.00 80.38 110 SER A CA 1
ATOM 887 C C . SER A 1 110 ? -25.498 -10.986 34.009 1.00 80.38 110 SER A C 1
ATOM 889 O O . SER A 1 110 ? -25.797 -10.283 33.041 1.00 80.38 110 SER A O 1
ATOM 891 N N . THR A 1 111 ? -26.292 -11.074 35.076 1.00 79.00 111 THR A N 1
ATOM 892 C CA . THR A 1 111 ? -27.553 -10.331 35.221 1.00 79.00 111 THR A CA 1
ATOM 893 C C . THR A 1 111 ? -27.334 -8.834 35.447 1.00 79.00 111 THR A C 1
ATOM 895 O O . THR A 1 111 ? -28.267 -8.043 35.303 1.00 79.00 111 THR A O 1
ATOM 898 N N . ARG A 1 112 ? -26.109 -8.424 35.796 1.00 81.69 112 ARG A N 1
ATOM 899 C CA . ARG A 1 112 ? -25.730 -7.020 35.990 1.00 81.69 112 ARG A CA 1
ATOM 900 C C . ARG A 1 112 ? -25.351 -6.432 34.636 1.00 81.69 112 ARG A C 1
ATOM 902 O O . ARG A 1 112 ? -24.596 -7.060 33.910 1.00 81.69 112 ARG A O 1
ATOM 909 N N . ARG A 1 113 ? -25.858 -5.248 34.280 1.00 80.25 113 ARG A N 1
ATOM 910 C CA . ARG A 1 113 ? -25.541 -4.574 32.997 1.00 80.25 113 ARG A CA 1
ATOM 911 C C . ARG A 1 113 ? -24.457 -3.506 33.110 1.00 80.25 113 ARG A C 1
ATOM 913 O O . ARG A 1 113 ? -23.782 -3.218 32.136 1.00 80.25 113 ARG A O 1
ATOM 920 N N . HIS A 1 114 ? -24.321 -2.896 34.283 1.00 84.38 114 HIS A N 1
ATOM 921 C CA . HIS A 1 114 ? -23.348 -1.833 34.503 1.00 84.38 114 HIS A CA 1
ATOM 922 C C . HIS A 1 114 ? -21.929 -2.415 34.600 1.00 84.38 114 HIS A C 1
ATOM 924 O O . HIS A 1 114 ? -21.754 -3.483 35.192 1.00 84.38 114 HIS A O 1
ATOM 930 N N . PHE A 1 115 ? -20.934 -1.722 34.036 1.00 83.50 115 PHE A N 1
ATOM 931 C CA . PHE A 1 115 ? -19.562 -2.230 33.900 1.00 83.50 115 PHE A CA 1
ATOM 932 C C . PHE A 1 115 ? -18.924 -2.590 35.251 1.00 83.50 115 PHE A C 1
ATOM 934 O O . PHE A 1 115 ? -18.308 -3.644 35.381 1.00 83.50 115 PHE A O 1
ATOM 941 N N . THR A 1 116 ? -19.177 -1.805 36.305 1.00 87.00 116 THR A N 1
ATOM 942 C CA . THR A 1 116 ? -18.683 -2.098 37.667 1.00 87.00 116 THR A CA 1
ATOM 943 C C . THR A 1 116 ? -19.249 -3.397 38.251 1.00 87.00 116 THR A C 1
ATOM 945 O O . THR A 1 116 ? -18.694 -3.965 39.187 1.00 87.00 116 THR A O 1
ATOM 948 N N . GLY A 1 117 ? -20.347 -3.910 37.690 1.00 85.50 117 GLY A N 1
ATOM 949 C CA . GLY A 1 117 ? -20.933 -5.198 38.044 1.00 85.50 117 GLY A CA 1
ATOM 950 C C . GLY A 1 117 ? -20.339 -6.396 37.296 1.00 85.50 117 GLY A C 1
ATOM 951 O O . GLY A 1 117 ? -20.795 -7.514 37.538 1.00 85.50 117 GLY A O 1
ATOM 952 N N . ARG A 1 118 ? -19.373 -6.183 36.392 1.00 88.44 118 ARG A N 1
ATOM 953 C CA . ARG A 1 118 ? -18.756 -7.208 35.530 1.00 88.44 118 ARG A CA 1
ATOM 954 C C . ARG A 1 118 ? -17.222 -7.189 35.645 1.00 88.44 118 ARG A C 1
ATOM 956 O O . ARG A 1 118 ? -16.541 -7.021 34.636 1.00 88.44 118 ARG A O 1
ATOM 963 N N . PRO A 1 119 ? -16.656 -7.369 36.855 1.00 88.19 119 PRO A N 1
ATOM 964 C CA . PRO A 1 119 ? -15.225 -7.180 37.080 1.00 88.19 119 PRO A CA 1
ATOM 965 C C . PRO A 1 119 ? -14.362 -8.091 36.202 1.00 88.19 119 PRO A C 1
ATOM 967 O O . PRO A 1 119 ? -13.358 -7.633 35.689 1.00 88.19 119 PRO A O 1
ATOM 970 N N . VAL A 1 120 ? -14.768 -9.340 35.948 1.00 89.12 120 VAL A N 1
ATOM 971 C CA . VAL A 1 120 ? -13.984 -10.267 35.110 1.00 89.12 120 VAL A CA 1
ATOM 972 C C . VAL A 1 120 ? -13.864 -9.764 33.669 1.00 89.12 120 VAL A C 1
ATOM 974 O O . VAL A 1 120 ? -12.757 -9.631 33.161 1.00 89.12 120 VAL A O 1
ATOM 977 N N . VAL A 1 121 ? -14.987 -9.442 33.019 1.00 90.31 121 VAL A N 1
ATOM 978 C CA . VAL A 1 121 ? -14.995 -8.988 31.617 1.00 90.31 121 VAL A CA 1
ATOM 979 C C . VAL A 1 121 ? -14.275 -7.653 31.465 1.00 90.31 121 VAL A C 1
ATOM 981 O O . VAL A 1 121 ? -13.493 -7.485 30.533 1.00 90.31 121 VAL A O 1
ATOM 984 N N . ILE A 1 122 ? -14.494 -6.723 32.398 1.00 91.75 122 ILE A N 1
ATOM 985 C CA . ILE A 1 122 ? -13.815 -5.426 32.385 1.00 91.75 122 ILE A CA 1
ATOM 986 C C . ILE A 1 122 ? -12.315 -5.586 32.624 1.00 91.75 122 ILE A C 1
ATOM 988 O O . ILE A 1 122 ? -11.539 -4.957 31.915 1.00 91.75 122 ILE A O 1
ATOM 992 N N . SER A 1 123 ? -11.891 -6.454 33.546 1.00 92.06 123 SER A N 1
ATOM 993 C CA . SER A 1 123 ? -10.467 -6.709 33.775 1.00 92.06 123 SER A CA 1
ATOM 994 C C . SER A 1 123 ? -9.797 -7.351 32.562 1.00 92.06 123 SER A C 1
ATOM 996 O O . SER A 1 123 ? -8.725 -6.908 32.173 1.00 92.06 123 SER A O 1
ATOM 998 N N . VAL A 1 124 ? -10.422 -8.350 31.928 1.00 92.62 124 VAL A N 1
ATOM 999 C CA . VAL A 1 124 ? -9.868 -8.997 30.724 1.00 92.62 124 VAL A CA 1
ATOM 1000 C C . VAL A 1 124 ? -9.785 -8.009 29.560 1.00 92.62 124 VAL A C 1
ATOM 1002 O O . VAL A 1 124 ? -8.734 -7.877 28.943 1.00 92.62 124 VAL A O 1
ATOM 1005 N N . THR A 1 125 ? -10.860 -7.266 29.291 1.00 91.31 125 THR A N 1
ATOM 1006 C CA . THR A 1 125 ? -10.882 -6.267 28.206 1.00 91.31 125 THR A CA 1
ATOM 1007 C C . THR A 1 125 ? -9.890 -5.135 28.478 1.00 91.31 125 THR A C 1
ATOM 1009 O O . THR A 1 125 ? -9.186 -4.697 27.574 1.00 91.31 125 THR A O 1
ATOM 1012 N N . GLY A 1 126 ? -9.789 -4.694 29.735 1.00 93.75 126 GLY A N 1
ATOM 1013 C CA . GLY A 1 126 ? -8.808 -3.708 30.172 1.00 93.75 126 GLY A CA 1
ATOM 1014 C C . GLY A 1 126 ? -7.373 -4.194 29.990 1.00 93.75 126 GLY A C 1
ATOM 1015 O O . GLY A 1 126 ? -6.556 -3.445 29.473 1.00 93.75 126 GLY A O 1
ATOM 1016 N N . LEU A 1 127 ? -7.067 -5.448 30.338 1.00 95.81 127 LEU A N 1
ATOM 1017 C CA . LEU A 1 127 ? -5.746 -6.041 30.102 1.00 95.81 127 LEU A CA 1
ATOM 1018 C C . LEU A 1 127 ? -5.398 -6.104 28.612 1.00 95.81 127 LEU A C 1
ATOM 1020 O O . LEU A 1 127 ? -4.277 -5.762 28.251 1.00 95.81 127 LEU A O 1
ATOM 1024 N N . LEU A 1 128 ? -6.347 -6.482 27.749 1.00 93.88 128 LEU A N 1
ATOM 1025 C CA . LEU A 1 128 ? -6.139 -6.477 26.296 1.00 93.88 128 LEU A CA 1
ATOM 1026 C C . LEU A 1 128 ? -5.864 -5.062 25.768 1.00 93.88 128 LEU A C 1
ATOM 1028 O O . LEU A 1 128 ? -4.924 -4.870 25.002 1.00 93.88 128 LEU A O 1
ATOM 1032 N N . ALA A 1 129 ? -6.632 -4.066 26.219 1.00 94.62 129 ALA A N 1
ATOM 1033 C CA . ALA A 1 129 ? -6.422 -2.671 25.837 1.00 94.62 129 ALA A CA 1
ATOM 1034 C C . ALA A 1 129 ? -5.065 -2.136 26.326 1.00 94.62 129 ALA A C 1
ATOM 1036 O O . ALA A 1 129 ? -4.349 -1.493 25.566 1.00 94.62 129 ALA A O 1
ATOM 1037 N N . ILE A 1 130 ? -4.680 -2.440 27.570 1.00 97.12 130 ILE A N 1
ATOM 1038 C CA . ILE A 1 130 ? -3.366 -2.077 28.119 1.00 97.12 130 ILE A CA 1
ATOM 1039 C C . ILE A 1 130 ? -2.247 -2.758 27.325 1.00 97.12 130 ILE A C 1
ATOM 1041 O O . ILE A 1 130 ? -1.252 -2.109 27.029 1.00 97.12 130 ILE A O 1
ATOM 1045 N N . GLY A 1 131 ? -2.412 -4.029 26.945 1.00 95.44 131 GLY A N 1
ATOM 1046 C CA . GLY A 1 131 ? -1.460 -4.747 26.098 1.00 95.44 131 GLY A CA 1
ATOM 1047 C C . GLY A 1 131 ? -1.287 -4.094 24.726 1.00 95.44 131 GLY A C 1
ATOM 1048 O O . GLY A 1 131 ? -0.158 -3.863 24.307 1.00 95.44 131 GLY A O 1
ATOM 1049 N N . ALA A 1 132 ? -2.385 -3.721 24.062 1.00 94.38 132 ALA A N 1
ATOM 1050 C CA . ALA A 1 132 ? -2.334 -3.016 22.781 1.00 94.38 132 ALA A CA 1
ATOM 1051 C C . ALA A 1 132 ? -1.658 -1.638 22.902 1.00 94.38 132 ALA A C 1
ATOM 1053 O O . ALA A 1 132 ? -0.815 -1.288 22.079 1.00 94.38 132 ALA A O 1
ATOM 1054 N N . ILE A 1 133 ? -1.964 -0.876 23.958 1.00 95.62 133 ILE A N 1
ATOM 1055 C CA . ILE A 1 133 ? -1.303 0.411 24.229 1.00 95.62 133 ILE A CA 1
ATOM 1056 C C . ILE A 1 133 ? 0.189 0.199 24.499 1.00 95.62 133 ILE A C 1
ATOM 1058 O O . ILE A 1 133 ? 1.010 0.912 23.936 1.00 95.62 133 ILE A O 1
ATOM 1062 N N . ALA A 1 134 ? 0.554 -0.788 25.320 1.00 95.31 134 ALA A N 1
ATOM 1063 C CA . ALA A 1 134 ? 1.948 -1.091 25.621 1.00 95.31 134 ALA A CA 1
ATOM 1064 C C . ALA A 1 134 ? 2.723 -1.473 24.355 1.00 95.31 134 ALA A C 1
ATOM 1066 O O . ALA A 1 134 ? 3.795 -0.929 24.125 1.00 95.31 134 ALA A O 1
ATOM 1067 N N . LEU A 1 135 ? 2.160 -2.334 23.502 1.00 93.50 135 LEU A N 1
ATOM 1068 C CA . LEU A 1 135 ? 2.760 -2.693 22.216 1.00 93.50 135 LEU A CA 1
ATOM 1069 C C . LEU A 1 135 ? 2.873 -1.493 21.272 1.00 93.50 135 LEU A C 1
ATOM 1071 O O . LEU A 1 135 ? 3.895 -1.355 20.619 1.00 93.50 135 LEU A O 1
ATOM 1075 N N . THR A 1 136 ? 1.878 -0.601 21.242 1.00 92.69 136 THR A N 1
ATOM 1076 C CA . THR A 1 136 ? 1.956 0.651 20.467 1.00 92.69 136 THR A CA 1
ATOM 1077 C C . THR A 1 136 ? 3.098 1.532 20.964 1.00 92.69 136 THR A C 1
ATOM 1079 O O . THR A 1 136 ? 3.872 2.044 20.170 1.00 92.69 136 THR A O 1
ATOM 1082 N N . VAL A 1 137 ? 3.237 1.696 22.283 1.00 93.44 137 VAL A N 1
ATOM 1083 C CA . VAL A 1 137 ? 4.328 2.486 22.870 1.00 93.44 137 VAL A CA 1
ATOM 1084 C C . VAL A 1 137 ? 5.680 1.855 22.558 1.00 93.44 137 VAL A C 1
ATOM 1086 O O . VAL A 1 137 ? 6.609 2.576 22.221 1.00 93.44 137 VAL A O 1
ATOM 1089 N N . VAL A 1 138 ? 5.793 0.528 22.631 1.00 92.44 138 VAL A N 1
ATOM 1090 C CA . VAL A 1 138 ? 7.017 -0.174 22.229 1.00 92.44 138 VAL A CA 1
ATOM 1091 C C . VAL A 1 138 ? 7.304 0.059 20.746 1.00 92.44 138 VAL A C 1
ATOM 1093 O O . VAL A 1 138 ? 8.427 0.415 20.429 1.00 92.44 138 VAL A O 1
ATOM 1096 N N . ALA A 1 139 ? 6.304 -0.038 19.866 1.00 88.62 139 ALA A N 1
ATOM 1097 C CA . ALA A 1 139 ? 6.455 0.238 18.435 1.00 88.62 139 ALA A CA 1
ATOM 1098 C C . ALA A 1 139 ? 6.927 1.671 18.142 1.00 88.62 139 ALA A C 1
ATOM 1100 O O . ALA A 1 139 ? 7.662 1.888 17.195 1.00 88.62 139 ALA A O 1
ATOM 1101 N N . LEU A 1 140 ? 6.493 2.648 18.945 1.00 86.94 140 LEU A N 1
ATOM 1102 C CA . LEU A 1 140 ? 6.894 4.051 18.801 1.00 86.94 140 LEU A CA 1
ATOM 1103 C C . LEU A 1 140 ? 8.300 4.338 19.350 1.00 86.94 140 LEU A C 1
ATOM 1105 O O . LEU A 1 140 ? 8.900 5.343 18.985 1.00 86.94 140 LEU A O 1
ATOM 1109 N N . VAL A 1 141 ? 8.786 3.524 20.292 1.00 86.81 141 VAL A N 1
ATOM 1110 C CA . VAL A 1 141 ? 10.105 3.696 20.929 1.00 86.81 141 VAL A CA 1
ATOM 1111 C C . VAL A 1 141 ? 11.175 2.882 20.209 1.00 86.81 141 VAL A C 1
ATOM 1113 O O . VAL A 1 141 ? 12.314 3.325 20.095 1.00 86.81 141 VAL A O 1
ATOM 1116 N N . GLU A 1 142 ? 10.823 1.685 19.750 1.00 78.81 142 GLU A N 1
ATOM 1117 C CA . GLU A 1 142 ? 11.622 0.921 18.807 1.00 78.81 142 GLU A CA 1
ATOM 1118 C C . GLU A 1 142 ? 11.440 1.564 17.435 1.00 78.81 142 GLU A C 1
ATOM 1120 O O . GLU A 1 142 ? 10.553 1.162 16.687 1.00 78.81 142 GLU A O 1
ATOM 1125 N N . GLU A 1 143 ? 12.265 2.568 17.114 1.00 57.69 143 GLU A N 1
ATOM 1126 C CA . GLU A 1 143 ? 12.452 2.994 15.723 1.00 57.69 143 GLU A CA 1
ATOM 1127 C C . GLU A 1 143 ? 12.579 1.725 14.876 1.00 57.69 143 GLU A C 1
ATOM 1129 O O . GLU A 1 143 ? 13.356 0.821 15.222 1.00 57.69 143 GLU A O 1
ATOM 1134 N N . ALA A 1 144 ? 11.742 1.602 13.840 1.00 53.72 144 ALA A N 1
ATOM 1135 C CA . ALA A 1 144 ? 11.846 0.475 12.935 1.00 53.72 144 ALA A CA 1
ATOM 1136 C C . ALA A 1 144 ? 13.314 0.414 12.479 1.00 53.72 144 ALA A C 1
ATOM 1138 O O . ALA A 1 144 ? 13.852 1.444 12.059 1.00 53.72 144 ALA A O 1
ATOM 1139 N N . PRO A 1 145 ? 14.016 -0.730 12.620 1.00 44.59 145 PRO A N 1
ATOM 1140 C CA . PRO A 1 145 ? 15.260 -0.879 11.883 1.00 44.59 145 PRO A CA 1
ATOM 1141 C C . PRO A 1 145 ? 14.907 -0.565 10.426 1.00 44.59 145 PRO A C 1
ATOM 1143 O O . PRO A 1 145 ? 13.864 -1.060 9.988 1.00 44.59 145 PRO A O 1
ATOM 1146 N N . PRO A 1 146 ? 15.696 0.271 9.723 1.00 41.19 146 PRO A N 1
ATOM 1147 C CA . PRO A 1 146 ? 15.376 0.654 8.354 1.00 41.19 146 PRO A CA 1
ATOM 1148 C C . PRO A 1 146 ? 14.997 -0.609 7.590 1.00 41.19 146 PRO A C 1
ATOM 1150 O O . PRO A 1 146 ? 15.716 -1.620 7.676 1.00 41.19 146 PRO A O 1
ATOM 1153 N N . SER A 1 147 ? 13.829 -0.597 6.946 1.00 39.28 147 SER A N 1
ATOM 1154 C CA . SER A 1 147 ? 13.458 -1.681 6.044 1.00 39.28 147 SER A CA 1
ATOM 1155 C C . SER A 1 147 ? 14.627 -1.880 5.074 1.00 39.28 147 SER A C 1
ATOM 1157 O O . SER A 1 147 ? 15.126 -0.959 4.438 1.00 39.28 147 SER A O 1
ATOM 1159 N N . GLY A 1 148 ? 15.214 -3.070 5.163 1.00 43.34 148 GLY A N 1
ATOM 1160 C CA . GLY A 1 148 ? 16.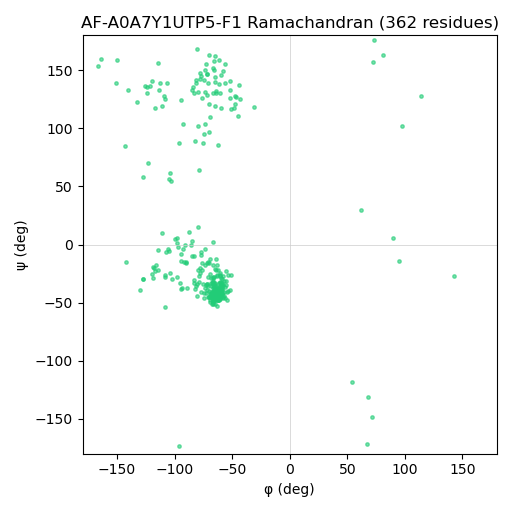590 -3.325 4.733 1.00 43.34 148 GLY A CA 1
ATOM 1161 C C . GLY A 1 148 ? 17.304 -4.308 5.655 1.00 43.34 148 GLY A C 1
ATOM 1162 O O . GLY A 1 148 ? 18.134 -5.089 5.199 1.00 43.34 148 GLY A O 1
ATOM 1163 N N . VAL A 1 149 ? 16.899 -4.387 6.930 1.00 38.50 149 VAL A N 1
ATOM 1164 C CA . VAL A 1 149 ? 17.272 -5.506 7.814 1.00 38.50 149 VAL A CA 1
ATOM 1165 C C . VAL A 1 149 ? 16.089 -6.458 8.013 1.00 38.50 149 VAL A C 1
ATOM 1167 O O . VAL A 1 149 ? 15.705 -6.805 9.129 1.00 38.50 149 VAL A O 1
ATOM 1170 N N . SER A 1 150 ? 15.554 -6.975 6.900 1.00 40.88 150 SER A N 1
ATOM 1171 C CA . SER A 1 150 ? 15.257 -8.414 6.904 1.00 40.88 150 SER A CA 1
ATOM 1172 C C . SER A 1 150 ? 16.542 -9.105 7.355 1.00 40.88 150 SER A C 1
ATOM 1174 O O . SER A 1 150 ? 17.617 -8.642 6.977 1.00 40.88 150 SER A O 1
ATOM 1176 N N . ALA A 1 151 ? 16.477 -10.156 8.180 1.00 43.66 151 ALA A N 1
ATOM 1177 C CA . ALA A 1 151 ? 17.647 -11.001 8.412 1.00 43.66 151 ALA A CA 1
ATOM 1178 C C . ALA A 1 151 ? 18.273 -11.255 7.041 1.00 43.66 151 ALA A C 1
ATOM 1180 O O . ALA A 1 151 ? 17.594 -11.823 6.186 1.00 43.66 151 ALA A O 1
ATOM 1181 N N . SER A 1 152 ? 19.451 -10.667 6.809 1.00 45.25 152 SER A N 1
ATOM 1182 C CA . SER A 1 152 ? 19.993 -10.478 5.471 1.00 45.25 152 SER A CA 1
ATOM 1183 C C . SER A 1 152 ? 19.881 -11.808 4.749 1.00 45.25 152 SER A C 1
ATOM 1185 O O . SER A 1 152 ? 20.496 -12.787 5.188 1.00 45.25 152 SER A O 1
ATOM 1187 N N . GLY A 1 153 ? 19.102 -11.844 3.661 1.00 54.72 153 GLY A N 1
ATOM 1188 C CA . GLY A 1 153 ? 19.413 -12.788 2.599 1.00 54.72 153 GLY A CA 1
ATOM 1189 C C . GLY A 1 153 ? 20.920 -12.704 2.390 1.00 54.72 153 GLY A C 1
ATOM 1190 O O . GLY A 1 153 ? 21.472 -11.609 2.527 1.00 54.72 153 GLY A O 1
ATOM 1191 N N . ASP A 1 154 ? 21.571 -13.857 2.229 1.00 65.75 154 ASP A N 1
ATOM 1192 C CA . ASP A 1 154 ? 23.024 -13.965 2.086 1.00 65.75 154 ASP A CA 1
ATOM 1193 C C . ASP A 1 154 ? 23.565 -12.703 1.384 1.00 65.75 154 ASP A C 1
ATOM 1195 O O . ASP A 1 154 ? 23.091 -12.390 0.288 1.00 65.75 154 ASP A O 1
ATOM 1199 N N . PRO A 1 155 ? 24.440 -11.899 2.023 1.00 68.00 155 PRO A N 1
ATOM 1200 C CA . PRO A 1 155 ? 24.880 -10.626 1.452 1.00 68.00 155 PRO A CA 1
ATOM 1201 C C . PRO A 1 155 ? 25.440 -10.803 0.035 1.00 68.00 155 PRO A C 1
ATOM 1203 O O . PRO A 1 155 ? 25.330 -9.895 -0.788 1.00 68.00 155 PRO A O 1
ATOM 1206 N N . VAL A 1 156 ? 25.950 -11.997 -0.283 1.00 72.69 156 VAL A N 1
ATOM 1207 C CA . VAL A 1 156 ? 26.397 -12.357 -1.627 1.00 72.69 156 VAL A CA 1
ATOM 1208 C C . VAL A 1 156 ? 25.225 -12.630 -2.580 1.00 72.69 156 VAL A C 1
ATOM 1210 O O . VAL A 1 156 ? 25.290 -12.252 -3.746 1.00 72.69 156 VAL A O 1
ATOM 1213 N N . ALA A 1 157 ? 24.110 -13.189 -2.102 1.00 70.38 157 ALA A N 1
ATOM 1214 C CA . ALA A 1 157 ? 22.869 -13.316 -2.872 1.00 70.38 157 ALA A CA 1
ATOM 1215 C C . ALA A 1 157 ? 22.234 -11.954 -3.191 1.00 70.38 157 ALA A C 1
ATOM 1217 O O . ALA A 1 157 ? 21.714 -11.761 -4.292 1.00 70.38 157 ALA A O 1
ATOM 1218 N N . VAL A 1 158 ? 22.302 -10.991 -2.267 1.00 71.50 158 VAL A N 1
ATOM 1219 C CA . VAL A 1 158 ? 21.862 -9.605 -2.516 1.00 71.50 158 VAL A CA 1
ATOM 1220 C C . VAL A 1 158 ? 22.751 -8.952 -3.573 1.00 71.50 158 VAL A C 1
ATOM 1222 O O . VAL A 1 158 ? 22.246 -8.388 -4.544 1.00 71.50 158 VAL A O 1
ATOM 1225 N N . LEU A 1 159 ? 24.071 -9.100 -3.433 1.00 74.12 159 LEU A N 1
ATOM 1226 C CA . LEU A 1 159 ? 25.049 -8.612 -4.402 1.00 74.12 159 LEU A CA 1
ATOM 1227 C C . LEU A 1 159 ? 24.831 -9.232 -5.797 1.00 74.12 159 LEU A C 1
ATOM 1229 O O . LEU A 1 159 ? 24.850 -8.516 -6.798 1.00 74.12 159 LEU A O 1
ATOM 1233 N N . TYR A 1 160 ? 24.557 -10.536 -5.871 1.00 76.44 160 TYR A N 1
ATOM 1234 C CA . TYR A 1 160 ? 24.234 -11.239 -7.115 1.00 76.44 160 TYR A CA 1
ATOM 1235 C C . TYR A 1 160 ? 22.911 -10.757 -7.722 1.00 76.44 160 TYR A C 1
ATOM 1237 O O . TYR A 1 160 ? 22.819 -10.532 -8.929 1.00 76.44 160 TYR A O 1
ATOM 1245 N N . THR A 1 161 ? 21.887 -10.554 -6.893 1.00 72.31 161 THR A N 1
ATOM 1246 C CA . THR A 1 161 ? 20.578 -10.072 -7.350 1.00 72.31 161 THR A CA 1
ATOM 1247 C C . THR A 1 161 ? 20.703 -8.689 -7.981 1.00 72.31 161 THR A C 1
ATOM 1249 O O . THR A 1 161 ? 20.218 -8.484 -9.091 1.00 72.31 161 THR A O 1
ATOM 1252 N N . ALA A 1 162 ? 21.431 -7.782 -7.328 1.00 74.88 162 ALA A N 1
ATOM 1253 C CA . ALA A 1 162 ? 21.609 -6.410 -7.787 1.00 74.88 162 ALA A CA 1
ATOM 1254 C C . ALA A 1 162 ? 22.447 -6.284 -9.072 1.00 74.88 162 ALA A C 1
ATOM 1256 O O . ALA A 1 162 ? 22.197 -5.382 -9.865 1.00 74.88 162 ALA A O 1
ATOM 1257 N N . ASN A 1 163 ? 23.434 -7.166 -9.284 1.00 75.56 163 ASN A N 1
ATOM 1258 C CA . ASN A 1 163 ? 24.443 -6.971 -10.336 1.00 75.56 163 ASN A CA 1
ATOM 1259 C C . ASN A 1 163 ? 24.438 -8.035 -11.443 1.00 75.56 163 ASN A C 1
ATOM 1261 O O . ASN A 1 163 ? 25.028 -7.813 -12.498 1.00 75.56 163 ASN A O 1
ATOM 1265 N N . CYS A 1 164 ? 23.824 -9.199 -11.219 1.00 74.12 164 CYS A N 1
ATOM 1266 C CA . CYS A 1 164 ? 23.974 -10.357 -12.106 1.00 74.12 164 CYS A CA 1
ATOM 1267 C C . CYS A 1 164 ? 22.632 -10.982 -12.510 1.00 74.12 164 CYS A C 1
ATOM 1269 O O . CYS A 1 164 ? 22.458 -11.351 -13.672 1.00 74.12 164 CYS A O 1
ATOM 1271 N N . SER A 1 165 ? 21.665 -11.073 -11.589 1.00 70.44 165 SER A N 1
ATOM 1272 C CA . SER A 1 165 ? 20.405 -11.799 -11.825 1.00 70.44 165 SER A CA 1
ATOM 1273 C C . SER A 1 165 ? 19.576 -11.259 -12.997 1.00 70.44 165 SER A C 1
ATOM 1275 O O . SER A 1 165 ? 18.901 -12.032 -13.671 1.00 70.44 165 SER A O 1
ATOM 1277 N N . GLY A 1 166 ? 19.687 -9.961 -13.295 1.00 62.94 166 GLY 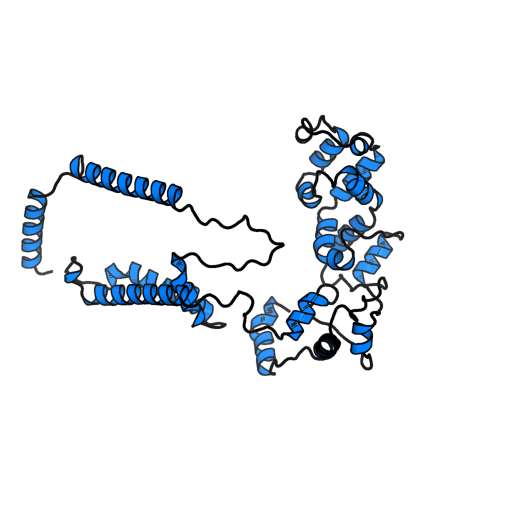A N 1
ATOM 1278 C CA . GLY A 1 166 ? 18.953 -9.313 -14.384 1.00 62.94 166 GLY A CA 1
ATOM 1279 C C . GLY A 1 166 ? 19.306 -9.811 -15.790 1.00 62.94 166 GLY A C 1
ATOM 1280 O O . GLY A 1 166 ? 18.481 -9.659 -16.686 1.00 62.94 166 GLY A O 1
ATOM 1281 N N . CYS A 1 167 ? 20.490 -10.412 -15.982 1.00 62.81 167 CYS A N 1
ATOM 1282 C CA . CYS A 1 167 ? 20.861 -11.068 -17.247 1.00 62.81 167 CYS A CA 1
ATOM 1283 C C . CYS A 1 167 ? 21.135 -12.585 -17.075 1.00 62.81 167 CYS A C 1
ATOM 1285 O O . CYS A 1 167 ? 21.058 -13.329 -18.047 1.00 62.81 167 CYS A O 1
ATOM 1287 N N . HIS A 1 168 ? 21.412 -13.072 -15.858 1.00 69.19 168 HIS A N 1
ATOM 1288 C CA . HIS A 1 168 ? 21.755 -14.477 -15.583 1.00 69.19 168 HIS A CA 1
ATOM 1289 C C . HIS A 1 168 ? 20.640 -15.311 -14.923 1.00 69.19 168 HIS A C 1
ATOM 1291 O O . HIS A 1 168 ? 20.806 -16.516 -14.730 1.00 69.19 168 HIS A O 1
ATOM 1297 N N . GLY A 1 169 ? 19.516 -14.689 -14.557 1.00 61.28 169 GLY A N 1
ATOM 1298 C CA . GLY A 1 169 ? 18.430 -15.335 -13.822 1.00 61.28 169 GLY A CA 1
ATOM 1299 C C . GLY A 1 169 ? 18.810 -15.726 -12.388 1.00 61.28 169 GLY A C 1
ATOM 1300 O O . GLY A 1 169 ? 19.867 -15.363 -11.865 1.00 61.28 169 GLY A O 1
ATOM 1301 N N . GLY A 1 170 ? 17.925 -16.474 -11.722 1.00 61.25 170 GLY A N 1
ATOM 1302 C CA . GLY A 1 170 ? 18.115 -16.911 -10.330 1.00 61.25 170 GLY A CA 1
ATOM 1303 C C . GLY A 1 170 ? 19.106 -18.069 -10.148 1.00 61.25 170 GLY A C 1
ATOM 1304 O O . GLY A 1 170 ? 19.568 -18.309 -9.034 1.00 61.25 170 GLY A O 1
ATOM 1305 N N . THR A 1 171 ? 19.452 -18.782 -11.224 1.00 53.31 171 THR A N 1
ATOM 1306 C CA . THR A 1 171 ? 20.339 -19.954 -11.201 1.00 53.31 171 THR A CA 1
ATOM 1307 C C . THR A 1 171 ? 21.269 -19.967 -12.405 1.00 53.31 171 THR A C 1
ATOM 1309 O O . THR A 1 171 ? 20.811 -19.851 -13.538 1.00 53.31 171 THR A O 1
ATOM 1312 N N . LEU A 1 172 ? 22.557 -20.210 -12.168 1.00 61.53 172 LEU A N 1
ATOM 1313 C CA . LEU A 1 172 ? 23.596 -20.272 -13.194 1.00 61.53 172 LEU A CA 1
ATOM 1314 C C . LEU A 1 172 ? 24.256 -21.647 -13.214 1.00 61.53 172 LEU A C 1
ATOM 1316 O O . LEU A 1 172 ? 24.522 -22.229 -12.166 1.00 61.53 172 LEU A O 1
ATOM 1320 N N . THR A 1 173 ? 24.561 -22.153 -14.408 1.00 59.91 173 THR A N 1
ATOM 1321 C CA . THR A 1 173 ? 25.371 -23.367 -14.577 1.00 59.91 173 THR A CA 1
ATOM 1322 C C . THR A 1 173 ? 26.714 -22.985 -15.179 1.00 59.91 173 THR A C 1
ATOM 1324 O O . THR A 1 173 ? 26.762 -22.462 -16.290 1.00 59.91 173 THR A O 1
ATOM 1327 N N . VAL A 1 174 ? 27.805 -23.265 -14.465 1.00 66.94 174 VAL A N 1
ATOM 1328 C CA . VAL A 1 174 ? 29.168 -22.975 -14.930 1.00 66.94 174 VAL A CA 1
ATOM 1329 C C . VAL A 1 174 ? 29.894 -24.278 -15.277 1.00 66.94 174 VAL A C 1
ATOM 1331 O O . VAL A 1 174 ? 29.943 -25.181 -14.438 1.00 66.94 174 VAL A O 1
ATOM 1334 N N . PRO A 1 175 ? 30.475 -24.404 -16.485 1.00 63.44 175 PRO A N 1
ATOM 1335 C CA . PRO A 1 175 ? 31.322 -25.540 -16.841 1.00 63.44 175 PRO A CA 1
ATOM 1336 C C . PRO A 1 175 ? 32.552 -25.679 -15.928 1.00 63.44 175 PRO A C 1
ATOM 1338 O O . PRO A 1 175 ? 33.149 -24.688 -15.504 1.00 63.44 175 PRO A O 1
ATOM 1341 N N . GLU A 1 176 ? 32.982 -26.915 -15.663 1.00 67.69 176 GLU A N 1
ATOM 1342 C CA . GLU A 1 176 ? 34.180 -27.167 -14.853 1.00 67.69 176 GLU A CA 1
ATOM 1343 C C . GLU A 1 176 ? 35.447 -26.574 -15.500 1.00 67.69 176 GLU A C 1
ATOM 1345 O O . GLU A 1 176 ? 35.676 -26.704 -16.703 1.00 67.69 176 GLU A O 1
ATOM 1350 N N . GLY A 1 177 ? 36.307 -25.956 -14.683 1.00 68.56 177 GLY A N 1
ATOM 1351 C CA . GLY A 1 177 ? 37.605 -25.421 -15.117 1.00 68.56 177 GLY A CA 1
ATOM 1352 C C . GLY A 1 177 ? 37.597 -23.967 -15.601 1.00 68.56 177 GLY A C 1
ATOM 1353 O O . GLY A 1 177 ? 38.636 -23.482 -16.051 1.00 68.56 177 GLY A O 1
ATOM 1354 N N . ILE A 1 178 ? 36.466 -23.262 -15.492 1.00 70.56 178 ILE A N 1
ATOM 1355 C CA . ILE A 1 178 ? 36.370 -21.827 -15.786 1.00 70.56 178 ILE A CA 1
ATOM 1356 C C . ILE A 1 178 ? 36.826 -20.993 -14.581 1.00 70.56 178 ILE A C 1
ATOM 1358 O O . ILE A 1 178 ? 36.377 -21.190 -13.454 1.00 70.56 178 ILE A O 1
ATOM 1362 N N . ASP A 1 179 ? 37.714 -20.032 -14.835 1.00 80.31 179 ASP A N 1
ATOM 1363 C CA . ASP A 1 179 ? 38.146 -19.031 -13.856 1.00 80.31 179 ASP A CA 1
ATOM 1364 C C . ASP A 1 179 ? 37.122 -17.890 -13.800 1.00 80.31 179 ASP A C 1
ATOM 1366 O O . ASP A 1 179 ? 37.215 -16.915 -14.549 1.00 80.31 179 ASP A O 1
ATOM 1370 N N . LEU A 1 180 ? 36.116 -18.049 -12.939 1.00 78.25 180 LEU A N 1
ATOM 1371 C CA . LEU A 1 180 ? 35.020 -17.091 -12.802 1.00 78.25 180 LEU A CA 1
ATOM 1372 C C . LEU A 1 180 ? 35.464 -15.732 -12.273 1.00 78.25 180 LEU A C 1
ATOM 1374 O O . LEU A 1 180 ? 34.912 -14.728 -12.699 1.00 78.25 180 LEU A O 1
ATOM 1378 N N . VAL A 1 181 ? 36.477 -15.675 -11.405 1.00 81.69 181 VAL A N 1
ATOM 1379 C CA . VAL A 1 181 ? 37.008 -14.396 -10.907 1.00 81.69 181 VAL A CA 1
ATOM 1380 C C . VAL A 1 181 ? 37.545 -13.583 -12.082 1.00 81.69 181 VAL A C 1
ATOM 1382 O O . VAL A 1 181 ? 37.216 -12.407 -12.232 1.00 81.69 181 VAL A O 1
ATOM 1385 N N . ARG A 1 182 ? 38.309 -14.226 -12.976 1.00 79.19 182 ARG A N 1
ATOM 1386 C CA . ARG A 1 182 ? 38.810 -13.584 -14.196 1.00 79.19 182 ARG A CA 1
ATOM 1387 C C . ARG A 1 182 ? 37.691 -13.202 -15.162 1.00 79.19 182 ARG A C 1
ATOM 1389 O O . ARG A 1 182 ? 37.772 -12.127 -15.743 1.00 79.19 182 ARG A O 1
ATOM 1396 N N . VAL A 1 183 ? 36.681 -14.053 -15.340 1.00 74.31 183 VAL A N 1
ATOM 1397 C CA . VAL A 1 183 ? 35.548 -13.785 -16.247 1.00 74.31 183 VAL A CA 1
ATOM 1398 C C . VAL A 1 183 ? 34.686 -12.627 -15.737 1.00 74.31 183 VAL A C 1
ATOM 1400 O O . VAL A 1 183 ? 34.394 -11.715 -16.498 1.00 74.31 183 VAL A O 1
ATOM 1403 N N . ILE A 1 184 ? 34.350 -12.595 -14.445 1.00 78.62 184 ILE A N 1
ATOM 1404 C CA . ILE A 1 184 ? 33.560 -11.510 -13.845 1.00 78.62 184 ILE A CA 1
ATOM 1405 C C . ILE A 1 184 ? 34.351 -10.195 -13.875 1.00 78.62 184 ILE A C 1
ATOM 1407 O O . ILE A 1 184 ? 33.813 -9.152 -14.245 1.00 78.62 184 ILE A O 1
ATOM 1411 N N . ALA A 1 185 ? 35.645 -10.232 -13.541 1.00 78.31 185 ALA A N 1
ATOM 1412 C CA . ALA A 1 185 ? 36.484 -9.036 -13.523 1.00 78.31 185 ALA A CA 1
ATOM 1413 C C . ALA A 1 185 ? 36.745 -8.462 -14.923 1.00 78.31 185 ALA A C 1
ATOM 1415 O O . ALA A 1 185 ? 36.677 -7.249 -15.109 1.00 78.31 185 ALA A O 1
ATOM 1416 N N . ALA A 1 186 ? 37.068 -9.312 -15.901 1.00 72.38 186 ALA A N 1
ATOM 1417 C CA . ALA A 1 186 ? 37.446 -8.880 -17.246 1.00 72.38 186 ALA A CA 1
ATOM 1418 C C . ALA A 1 186 ? 36.257 -8.753 -18.209 1.00 72.38 186 ALA A C 1
ATOM 1420 O O . ALA A 1 186 ? 36.407 -8.131 -19.260 1.00 72.38 186 ALA A O 1
ATOM 1421 N N . GLY A 1 187 ? 35.105 -9.325 -17.857 1.00 67.00 187 GLY A N 1
ATOM 1422 C CA . GLY A 1 187 ? 34.008 -9.541 -18.789 1.00 67.00 187 GLY A CA 1
ATOM 1423 C C . GLY A 1 187 ? 34.302 -10.673 -19.782 1.00 67.00 187 GLY A C 1
ATOM 1424 O O . GLY 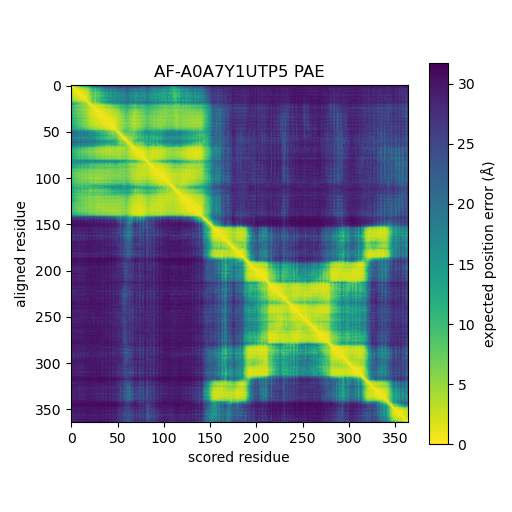A 1 187 ? 35.401 -11.237 -19.815 1.00 67.00 187 GLY A O 1
ATOM 1425 N N . GLY A 1 188 ? 33.306 -10.980 -20.613 1.00 67.12 188 GLY A N 1
ATOM 1426 C CA . GLY A 1 188 ? 33.408 -11.926 -21.728 1.00 67.12 188 GLY A CA 1
ATOM 1427 C C . GLY A 1 188 ? 32.906 -13.346 -21.436 1.00 67.12 188 GLY A C 1
ATOM 1428 O O . GLY A 1 188 ? 33.618 -14.177 -20.870 1.00 67.12 188 GLY A O 1
ATOM 1429 N N . HIS A 1 189 ? 31.698 -13.637 -21.922 1.00 56.81 189 HIS A N 1
ATOM 1430 C CA . HIS A 1 189 ? 31.269 -14.958 -22.390 1.00 56.81 189 HIS A CA 1
ATOM 1431 C C . HIS A 1 189 ? 30.212 -14.770 -23.493 1.00 56.81 189 HIS A C 1
ATOM 1433 O O . HIS A 1 189 ? 29.583 -13.716 -23.572 1.00 56.81 189 HIS A O 1
ATOM 1439 N N . GLU A 1 190 ? 30.021 -15.783 -24.336 1.00 53.88 190 GLU A N 1
ATOM 1440 C CA . GLU A 1 190 ? 29.086 -15.755 -25.464 1.00 53.88 190 GLU A CA 1
ATOM 1441 C C . GLU A 1 190 ? 27.636 -16.059 -25.005 1.00 53.88 190 GLU A C 1
ATOM 1443 O O . GLU A 1 190 ? 27.427 -16.955 -24.182 1.00 53.88 190 GLU A O 1
ATOM 1448 N N . GLY A 1 191 ? 26.635 -15.341 -25.546 1.00 63.75 191 GLY A N 1
ATOM 1449 C CA . GLY A 1 191 ? 25.233 -15.806 -25.629 1.00 63.75 191 GLY A CA 1
ATOM 1450 C C . GLY A 1 191 ? 24.141 -15.072 -24.823 1.00 63.75 191 GLY A C 1
ATOM 1451 O O . GLY A 1 191 ? 24.216 -14.966 -23.605 1.00 63.75 191 GLY A O 1
ATOM 1452 N N . MET A 1 192 ? 23.064 -14.662 -25.507 1.00 70.62 192 MET A N 1
ATOM 1453 C CA . MET A 1 192 ? 21.714 -14.418 -24.974 1.00 70.62 192 MET A CA 1
ATOM 1454 C C . MET A 1 192 ? 21.097 -15.733 -24.471 1.00 70.62 192 MET A C 1
ATOM 1456 O O . MET A 1 192 ? 21.246 -16.744 -25.165 1.00 70.62 192 MET A O 1
ATOM 1460 N N . PRO A 1 193 ? 20.378 -15.752 -23.331 1.00 67.31 193 PRO A N 1
ATOM 1461 C CA . PRO A 1 193 ? 19.699 -16.955 -22.852 1.00 67.31 193 PRO A CA 1
ATOM 1462 C C . PRO A 1 193 ? 18.561 -17.400 -23.785 1.00 67.31 193 PRO A C 1
ATOM 1464 O O . PRO A 1 193 ? 18.011 -16.613 -24.556 1.00 67.31 193 PRO A O 1
ATOM 1467 N N . SER A 1 194 ? 18.204 -18.684 -23.703 1.00 77.06 194 SER A N 1
ATOM 1468 C CA . SER A 1 194 ? 16.996 -19.222 -24.337 1.00 77.06 194 SER A CA 1
ATOM 1469 C C . SER A 1 194 ? 15.761 -18.740 -23.585 1.00 77.06 194 SER A C 1
ATOM 1471 O O . SER A 1 194 ? 15.659 -18.964 -22.385 1.00 77.06 194 SER A O 1
ATOM 1473 N N . TRP A 1 195 ? 14.795 -18.169 -24.304 1.00 80.88 195 TRP A N 1
ATOM 1474 C CA . TRP A 1 195 ? 13.519 -17.715 -23.736 1.00 80.88 195 TRP A CA 1
ATOM 1475 C C . TRP A 1 195 ? 12.369 -18.696 -23.965 1.00 80.88 195 TRP A C 1
ATOM 1477 O O . TRP A 1 195 ? 11.226 -18.416 -23.622 1.00 80.88 195 TRP A O 1
ATOM 1487 N N . SER A 1 196 ? 12.648 -19.866 -24.544 1.00 78.31 196 SER A N 1
ATOM 1488 C CA . SER A 1 196 ? 11.619 -20.870 -24.851 1.00 78.31 196 SER A CA 1
ATOM 1489 C C . SER A 1 196 ? 10.969 -21.506 -23.615 1.00 78.31 196 SER A C 1
ATOM 1491 O O . SER A 1 196 ? 9.910 -22.121 -23.735 1.00 78.31 196 SER A O 1
ATOM 1493 N N . ALA A 1 197 ? 11.603 -21.382 -22.445 1.00 74.38 197 ALA A N 1
ATOM 1494 C CA . ALA A 1 197 ? 11.054 -21.839 -21.172 1.00 74.38 197 ALA A CA 1
ATOM 1495 C C . ALA A 1 197 ? 10.089 -20.816 -20.550 1.00 74.38 197 ALA A C 1
ATOM 1497 O O . ALA A 1 197 ? 9.140 -21.216 -19.877 1.00 74.38 197 ALA A O 1
ATOM 1498 N N . ASP A 1 198 ? 10.317 -19.527 -20.809 1.00 73.31 198 ASP A N 1
ATOM 1499 C CA . ASP A 1 198 ? 9.622 -18.418 -20.149 1.00 73.31 198 ASP A CA 1
ATOM 1500 C C . ASP A 1 198 ? 8.556 -17.766 -21.041 1.00 73.31 198 ASP A C 1
ATOM 1502 O O . ASP A 1 198 ? 7.599 -17.186 -20.533 1.00 73.31 198 ASP A O 1
ATOM 1506 N N . LEU A 1 199 ? 8.695 -17.883 -22.367 1.00 79.12 199 LEU A N 1
ATOM 1507 C CA . LEU A 1 199 ? 7.806 -17.284 -23.361 1.00 79.12 199 LEU A CA 1
ATOM 1508 C C . LEU A 1 199 ? 7.184 -18.351 -24.272 1.00 79.12 199 LEU A C 1
ATOM 1510 O O . LEU A 1 199 ? 7.859 -19.248 -24.784 1.00 79.12 199 LEU A O 1
ATOM 1514 N N . SER A 1 200 ? 5.884 -18.225 -24.534 1.00 88.19 200 SER A N 1
ATOM 1515 C CA . SER A 1 200 ? 5.183 -19.040 -25.529 1.00 88.19 200 SER A CA 1
ATOM 1516 C C . SER A 1 200 ? 5.586 -18.679 -26.966 1.00 88.19 200 SER A C 1
ATOM 1518 O O . SER A 1 200 ? 6.131 -17.611 -27.241 1.00 88.19 200 SER A O 1
ATOM 1520 N N . ALA A 1 201 ? 5.284 -19.560 -27.926 1.00 83.31 201 ALA A N 1
ATOM 1521 C CA . ALA A 1 201 ? 5.588 -19.314 -29.340 1.00 83.31 201 ALA A CA 1
ATOM 1522 C C . ALA A 1 201 ? 4.920 -18.036 -29.886 1.00 83.31 201 ALA A C 1
ATOM 1524 O O . ALA A 1 201 ? 5.535 -17.328 -30.680 1.00 83.31 201 ALA A O 1
ATOM 1525 N N . ASP A 1 202 ? 3.704 -17.726 -29.427 1.00 78.44 202 ASP A N 1
ATOM 1526 C CA . ASP A 1 202 ? 2.968 -16.519 -29.823 1.00 78.44 202 ASP A CA 1
ATOM 1527 C C . ASP A 1 202 ? 3.582 -15.253 -29.191 1.00 78.44 202 ASP A C 1
ATOM 1529 O O . ASP A 1 202 ? 3.649 -14.203 -29.829 1.00 78.44 202 ASP A O 1
ATOM 1533 N N . GLU A 1 203 ? 4.100 -15.350 -27.962 1.00 82.06 203 GLU A N 1
ATOM 1534 C CA . GLU A 1 203 ? 4.811 -14.254 -27.285 1.00 82.06 203 GLU A CA 1
ATOM 1535 C C . GLU A 1 203 ? 6.173 -13.972 -27.929 1.00 82.06 203 GLU A C 1
ATOM 1537 O O . GLU A 1 203 ? 6.537 -12.814 -28.128 1.00 82.06 203 GLU A O 1
ATOM 1542 N N . ILE A 1 204 ? 6.901 -15.018 -28.329 1.00 86.00 204 ILE A N 1
ATOM 1543 C CA . ILE A 1 204 ? 8.149 -14.879 -29.089 1.00 86.00 204 ILE A CA 1
ATOM 1544 C C . ILE A 1 204 ? 7.880 -14.257 -30.466 1.00 86.00 204 ILE A C 1
ATOM 1546 O O . ILE A 1 204 ? 8.673 -13.439 -30.929 1.00 86.00 204 ILE A O 1
ATOM 1550 N N . ASP A 1 205 ? 6.764 -14.599 -31.116 1.00 82.25 205 ASP A N 1
ATOM 1551 C CA . ASP A 1 205 ? 6.367 -13.996 -32.391 1.00 82.25 205 ASP A CA 1
ATOM 1552 C C . ASP A 1 205 ? 6.050 -12.500 -32.246 1.00 82.25 205 ASP A C 1
ATOM 1554 O O . ASP A 1 205 ? 6.518 -11.679 -33.039 1.00 82.25 205 ASP A O 1
ATOM 1558 N N . ALA A 1 206 ? 5.330 -12.128 -31.184 1.00 81.12 206 ALA A N 1
ATOM 1559 C CA . ALA A 1 206 ? 5.051 -10.734 -30.855 1.00 81.12 206 ALA A CA 1
ATOM 1560 C C . ALA A 1 206 ? 6.336 -9.945 -30.535 1.00 81.12 206 ALA A C 1
ATOM 1562 O O . ALA A 1 206 ? 6.506 -8.826 -31.026 1.00 81.12 206 ALA A O 1
ATOM 1563 N N . LEU A 1 207 ? 7.258 -10.532 -29.759 1.00 84.44 207 LEU A N 1
ATOM 1564 C CA . LEU A 1 207 ? 8.560 -9.941 -29.429 1.00 84.44 207 LEU A CA 1
ATOM 1565 C C . LEU A 1 207 ? 9.415 -9.735 -30.688 1.00 84.44 207 LEU A C 1
ATOM 1567 O O . LEU A 1 207 ? 9.951 -8.650 -30.912 1.00 84.44 207 LEU A O 1
ATOM 1571 N N . ALA A 1 208 ? 9.503 -10.757 -31.544 1.00 85.62 208 ALA A N 1
ATOM 1572 C CA . ALA A 1 208 ? 10.239 -10.676 -32.798 1.00 85.62 208 ALA A CA 1
ATOM 1573 C C . ALA A 1 208 ? 9.640 -9.605 -33.720 1.00 85.62 208 ALA A C 1
ATOM 1575 O O . ALA A 1 208 ? 10.385 -8.811 -34.286 1.00 85.62 208 ALA A O 1
ATOM 1576 N N . GLY A 1 209 ? 8.307 -9.523 -33.812 1.00 78.38 209 GLY A N 1
ATOM 1577 C CA . GLY A 1 209 ? 7.595 -8.488 -34.567 1.00 78.38 209 GLY A CA 1
ATOM 1578 C C . GLY A 1 209 ? 7.891 -7.059 -34.094 1.00 78.38 209 GLY A C 1
ATOM 1579 O O . GLY A 1 209 ? 8.017 -6.156 -34.921 1.00 78.38 209 GLY A O 1
ATOM 1580 N N . PHE A 1 210 ? 8.060 -6.859 -32.783 1.00 79.00 210 PHE A N 1
ATOM 1581 C CA . PHE A 1 210 ? 8.474 -5.579 -32.204 1.00 79.00 210 PHE A CA 1
ATOM 1582 C C . PHE A 1 210 ? 9.913 -5.212 -32.600 1.00 79.00 210 PHE A C 1
ATOM 1584 O O . PHE A 1 210 ? 10.154 -4.121 -33.120 1.00 79.00 210 PHE A O 1
ATOM 1591 N N . VAL A 1 211 ? 10.860 -6.138 -32.423 1.00 78.75 211 VAL A N 1
ATOM 1592 C CA . VAL A 1 211 ? 12.291 -5.914 -32.702 1.00 78.75 211 VAL A CA 1
ATOM 1593 C C . VAL A 1 211 ? 12.562 -5.675 -34.195 1.00 78.75 211 VAL A C 1
ATOM 1595 O O . VAL A 1 211 ? 13.364 -4.816 -34.555 1.00 78.75 211 VAL A O 1
ATOM 1598 N N . VAL A 1 212 ? 11.857 -6.381 -35.085 1.00 74.69 212 VAL A N 1
ATOM 1599 C CA . VAL A 1 212 ? 12.005 -6.252 -36.550 1.00 74.69 212 VAL A CA 1
ATOM 1600 C C . VAL A 1 212 ? 11.133 -5.162 -37.173 1.00 74.69 212 VAL A C 1
ATOM 1602 O O . VAL A 1 212 ? 11.052 -5.068 -38.399 1.00 74.69 212 VAL A O 1
ATOM 1605 N N . SER A 1 213 ? 10.514 -4.297 -36.362 1.00 71.62 213 SER A N 1
ATOM 1606 C CA . SER A 1 213 ? 9.852 -3.068 -36.820 1.00 71.62 213 SER A CA 1
ATOM 1607 C C . SER A 1 213 ? 10.714 -1.818 -36.536 1.00 71.62 213 SER A C 1
ATOM 1609 O O . SER A 1 213 ? 10.226 -0.857 -35.922 1.00 71.62 213 SER A O 1
ATOM 1611 N N . PRO A 1 214 ? 11.985 -1.763 -36.999 1.00 61.56 214 PRO A N 1
ATOM 1612 C CA . PRO A 1 214 ? 12.919 -0.693 -36.653 1.00 61.56 214 PRO A CA 1
ATOM 1613 C C . PRO A 1 214 ? 12.414 0.669 -37.129 1.00 61.56 214 PRO A C 1
ATOM 1615 O O . PRO A 1 214 ? 12.600 1.674 -36.454 1.00 61.56 214 PRO A O 1
ATOM 1618 N N . GLN A 1 215 ? 11.699 0.702 -38.258 1.00 72.06 215 GLN A N 1
ATOM 1619 C CA . GLN A 1 215 ? 11.174 1.939 -38.823 1.00 72.06 215 GLN A CA 1
ATOM 1620 C C . GLN A 1 215 ? 10.063 2.554 -37.959 1.00 72.06 215 GLN A C 1
ATOM 1622 O O . GLN A 1 215 ? 10.047 3.765 -37.772 1.00 72.06 215 GLN A O 1
ATOM 1627 N N . GLY A 1 216 ? 9.155 1.744 -37.404 1.00 78.19 216 GLY A N 1
ATOM 1628 C CA . GLY A 1 216 ? 8.073 2.244 -36.550 1.00 78.19 216 GLY A CA 1
ATOM 1629 C C . GLY A 1 216 ? 8.577 2.791 -35.212 1.00 78.19 216 GLY A C 1
ATOM 1630 O O . GLY A 1 216 ? 8.172 3.880 -34.809 1.00 78.19 216 GLY A O 1
ATOM 1631 N N . ASN A 1 217 ? 9.509 2.075 -34.574 1.00 75.12 217 ASN A N 1
ATOM 1632 C CA . ASN A 1 217 ? 10.146 2.499 -33.325 1.00 75.12 217 ASN A CA 1
ATOM 1633 C C . ASN A 1 217 ? 10.980 3.779 -33.505 1.00 75.12 217 ASN A C 1
ATOM 1635 O O . ASN A 1 217 ? 10.875 4.710 -32.710 1.00 75.12 217 ASN A O 1
ATOM 1639 N N . GLU A 1 218 ? 11.777 3.854 -34.574 1.00 77.19 218 GLU A N 1
ATOM 1640 C CA . GLU A 1 218 ? 12.603 5.031 -34.860 1.00 77.19 218 GLU A CA 1
ATOM 1641 C C . GLU A 1 218 ? 11.740 6.279 -35.078 1.00 77.19 218 GLU A C 1
ATOM 1643 O O . GLU A 1 218 ? 11.981 7.322 -34.472 1.00 77.19 218 GLU A O 1
ATOM 1648 N N . ILE A 1 219 ? 10.676 6.162 -35.880 1.00 82.81 219 ILE A N 1
ATOM 1649 C CA . ILE A 1 219 ? 9.742 7.269 -36.110 1.00 82.81 219 ILE A CA 1
ATOM 1650 C C . ILE A 1 219 ? 9.062 7.672 -34.797 1.00 82.81 219 ILE A C 1
ATOM 1652 O O . ILE A 1 219 ? 8.957 8.865 -34.513 1.00 82.81 219 ILE A O 1
ATOM 1656 N N . PHE A 1 220 ? 8.645 6.710 -33.969 1.00 83.50 220 PHE A N 1
ATOM 1657 C CA . PHE A 1 220 ? 8.029 6.994 -32.674 1.00 83.50 220 PHE A CA 1
ATOM 1658 C C . PHE A 1 220 ? 8.973 7.769 -31.737 1.00 83.50 220 PHE A C 1
ATOM 1660 O O . PHE A 1 220 ? 8.575 8.796 -31.182 1.00 83.50 220 PHE A O 1
ATOM 1667 N N . ASN A 1 221 ? 10.234 7.345 -31.616 1.00 80.62 221 ASN A N 1
ATOM 1668 C CA . ASN A 1 221 ? 11.231 8.013 -30.772 1.00 80.62 221 ASN A CA 1
ATOM 1669 C C . ASN A 1 221 ? 11.598 9.410 -31.278 1.00 80.62 221 ASN A C 1
ATOM 1671 O O . ASN A 1 221 ? 11.869 10.306 -30.484 1.00 80.62 221 ASN A O 1
ATOM 1675 N N . GLN A 1 222 ? 11.583 9.625 -32.591 1.00 82.50 222 GLN A N 1
ATOM 1676 C CA . GLN A 1 222 ? 11.880 10.937 -33.163 1.00 82.50 222 GLN A CA 1
ATOM 1677 C C . GLN A 1 222 ? 10.694 11.910 -33.103 1.00 82.50 222 GLN A C 1
ATOM 1679 O O . GLN A 1 222 ? 10.897 13.121 -33.191 1.00 82.50 222 GLN A O 1
ATOM 1684 N N . THR A 1 223 ? 9.465 11.398 -32.985 1.00 84.44 223 THR A N 1
ATOM 1685 C CA . THR A 1 223 ? 8.266 12.176 -33.337 1.00 84.44 223 THR A CA 1
ATOM 1686 C C . THR A 1 223 ? 7.201 12.226 -32.245 1.00 84.44 223 THR A C 1
ATOM 1688 O O . THR A 1 223 ? 6.468 13.210 -32.161 1.00 84.44 223 THR A O 1
ATOM 1691 N N . CYS A 1 224 ? 7.099 11.189 -31.413 1.00 85.06 224 CYS A N 1
ATOM 1692 C CA . CYS A 1 224 ? 5.983 10.998 -30.484 1.00 85.06 224 CYS A CA 1
ATOM 1693 C C . CYS A 1 224 ? 6.413 10.981 -29.008 1.00 85.06 224 CYS A C 1
ATOM 1695 O O . CYS A 1 224 ? 5.630 11.389 -28.149 1.00 85.06 224 CYS A O 1
ATOM 1697 N N . VAL A 1 225 ? 7.644 10.551 -28.706 1.00 84.19 225 VAL A N 1
ATOM 1698 C CA . VAL A 1 225 ? 8.104 10.277 -27.327 1.00 84.19 225 VAL A CA 1
ATOM 1699 C C . VAL A 1 225 ? 8.171 11.512 -26.419 1.00 84.19 225 VAL A C 1
ATOM 1701 O O . VAL A 1 225 ? 8.120 11.390 -25.201 1.00 84.19 225 VAL A O 1
ATOM 1704 N N . GLU A 1 226 ? 8.250 12.719 -26.987 1.00 84.25 226 GLU A N 1
ATOM 1705 C CA . GLU A 1 226 ? 8.273 13.961 -26.201 1.00 84.25 226 GLU A CA 1
ATOM 1706 C C . GLU A 1 226 ? 6.942 14.213 -25.469 1.00 84.25 226 GLU A C 1
ATOM 1708 O O . GLU A 1 226 ? 6.916 14.857 -24.423 1.00 84.25 226 GLU A O 1
ATOM 1713 N N . CYS A 1 227 ? 5.829 13.709 -26.012 1.00 84.38 227 CYS A N 1
ATOM 1714 C CA . CYS A 1 227 ? 4.486 13.927 -25.467 1.00 84.38 227 CYS A CA 1
ATOM 1715 C C . CYS A 1 227 ? 3.785 12.638 -25.032 1.00 84.38 227 CYS A C 1
ATOM 1717 O O . CYS A 1 227 ? 2.841 12.702 -24.244 1.00 84.38 227 CYS A O 1
ATOM 1719 N N . HIS A 1 228 ? 4.218 11.482 -25.537 1.00 84.69 228 HIS A N 1
ATOM 1720 C CA . HIS A 1 228 ? 3.572 10.207 -25.276 1.00 84.69 228 HIS A CA 1
ATOM 1721 C C . HIS A 1 228 ? 4.527 9.188 -24.680 1.00 84.69 228 HIS A C 1
ATOM 1723 O O . HIS A 1 228 ? 5.576 8.890 -25.248 1.00 84.69 228 HIS A O 1
ATOM 1729 N N . ASP A 1 229 ? 4.075 8.573 -23.593 1.00 78.12 229 ASP A N 1
ATOM 1730 C CA . ASP A 1 229 ? 4.618 7.300 -23.161 1.00 78.12 229 ASP A CA 1
ATOM 1731 C C . ASP A 1 229 ? 4.004 6.174 -24.000 1.00 78.12 229 ASP A C 1
ATOM 1733 O O . ASP A 1 229 ? 2.788 6.100 -24.208 1.00 78.12 229 ASP A O 1
ATOM 1737 N N . VAL A 1 230 ? 4.863 5.302 -24.510 1.00 71.88 230 VAL A N 1
ATOM 1738 C CA . VAL A 1 230 ? 4.468 4.224 -25.413 1.00 71.88 230 VAL A CA 1
ATOM 1739 C C . VAL A 1 230 ? 3.583 3.176 -24.722 1.00 71.88 230 VAL A C 1
ATOM 1741 O O . VAL A 1 230 ? 2.657 2.660 -25.342 1.00 71.88 230 VAL A O 1
ATOM 1744 N N . THR A 1 231 ? 3.773 2.938 -23.418 1.00 67.25 231 THR A N 1
ATOM 1745 C CA . THR A 1 231 ? 2.951 2.003 -22.634 1.00 67.25 231 THR A CA 1
ATOM 1746 C C . THR A 1 231 ? 1.550 2.559 -22.381 1.00 67.25 231 THR A C 1
ATOM 1748 O O . THR A 1 231 ? 0.574 1.815 -22.433 1.00 67.25 231 THR A O 1
ATOM 1751 N N . ALA A 1 232 ? 1.423 3.880 -22.220 1.00 69.25 232 ALA A N 1
ATOM 1752 C CA . ALA A 1 232 ? 0.131 4.551 -22.081 1.00 69.25 232 ALA A CA 1
ATOM 1753 C C . ALA A 1 232 ? -0.678 4.570 -23.393 1.00 69.25 232 ALA A C 1
ATOM 1755 O O . ALA A 1 232 ? -1.907 4.604 -23.372 1.00 69.25 232 ALA A O 1
ATOM 1756 N N . LEU A 1 233 ? -0.003 4.542 -24.547 1.00 72.50 233 LEU A N 1
ATOM 1757 C CA . LEU A 1 233 ? -0.653 4.481 -25.860 1.00 72.50 233 LEU A CA 1
ATOM 1758 C C . LEU A 1 233 ? -1.132 3.076 -26.234 1.00 72.50 233 LEU A C 1
ATOM 1760 O O . LEU A 1 233 ? -2.101 2.946 -26.976 1.00 72.50 233 LEU A O 1
ATOM 1764 N N . VAL A 1 234 ? -0.492 2.035 -25.703 1.00 61.19 234 VAL A N 1
ATOM 1765 C CA . VAL A 1 234 ? -0.884 0.629 -25.891 1.00 61.19 234 VAL A CA 1
ATOM 1766 C C . VAL A 1 234 ? -2.276 0.329 -25.310 1.00 61.19 234 VAL A C 1
ATOM 1768 O O . VAL A 1 234 ? -2.988 -0.534 -25.822 1.00 61.19 234 VAL A O 1
ATOM 1771 N N . GLU A 1 235 ? -2.712 1.075 -24.291 1.00 62.84 235 GLU A N 1
ATOM 1772 C CA . GLU A 1 235 ? -4.070 0.961 -23.737 1.00 62.84 235 GLU A CA 1
ATOM 1773 C C . GLU A 1 235 ? -5.157 1.533 -24.671 1.00 62.84 235 GLU A C 1
ATOM 1775 O O . GLU A 1 235 ? -6.345 1.240 -24.497 1.00 62.84 235 GLU A O 1
ATOM 1780 N N . ALA A 1 236 ? -4.777 2.328 -25.679 1.00 64.50 236 ALA A N 1
ATOM 1781 C CA . ALA A 1 236 ? -5.699 2.864 -26.673 1.00 64.50 236 ALA A CA 1
ATOM 1782 C C . ALA A 1 236 ? -6.002 1.833 -27.775 1.00 64.50 236 ALA A C 1
ATOM 1784 O O . ALA A 1 236 ? -5.136 1.098 -28.248 1.00 64.50 236 ALA A O 1
ATOM 1785 N N . GLY A 1 237 ? -7.256 1.784 -28.233 1.00 70.25 237 GLY A N 1
ATOM 1786 C CA . GLY A 1 237 ? -7.666 0.842 -29.274 1.00 70.25 237 GLY A CA 1
ATOM 1787 C C . GLY A 1 237 ? -7.005 1.131 -30.638 1.00 70.25 237 GLY A C 1
ATOM 1788 O O . GLY A 1 237 ? -6.769 2.294 -30.971 1.00 70.25 237 GLY A O 1
ATOM 1789 N N . PRO A 1 238 ? -6.804 0.122 -31.514 1.00 72.25 238 PRO A N 1
ATOM 1790 C CA . PRO A 1 238 ? -6.154 0.305 -32.823 1.00 72.25 238 PRO A CA 1
ATOM 1791 C C . PRO A 1 238 ? -6.838 1.328 -33.746 1.00 72.25 238 PRO A C 1
ATOM 1793 O O . PRO A 1 238 ? -6.204 1.917 -34.622 1.00 72.25 238 PRO A O 1
ATOM 1796 N N . ALA A 1 239 ? -8.149 1.527 -33.577 1.00 79.75 239 ALA A N 1
ATOM 1797 C CA . ALA A 1 239 ? -8.918 2.521 -34.322 1.00 79.75 239 ALA A CA 1
ATOM 1798 C C . ALA A 1 239 ? -8.628 3.955 -33.851 1.00 79.75 239 ALA A C 1
ATOM 1800 O O . ALA A 1 239 ? -8.541 4.862 -34.682 1.00 79.75 239 ALA A O 1
ATOM 1801 N N . ASP A 1 240 ? -8.433 4.146 -32.546 1.00 83.06 240 ASP A N 1
ATOM 1802 C CA . ASP A 1 240 ? -8.113 5.446 -31.959 1.00 83.06 240 ASP A CA 1
ATOM 1803 C C . ASP A 1 240 ? -6.677 5.841 -32.303 1.00 83.06 240 ASP A C 1
ATOM 1805 O O . ASP A 1 240 ? -6.448 6.962 -32.744 1.00 83.06 240 ASP A O 1
ATOM 1809 N N . LEU A 1 241 ? -5.732 4.894 -32.236 1.00 84.88 241 LEU A N 1
ATOM 1810 C CA . LEU A 1 241 ? -4.344 5.100 -32.666 1.00 84.88 241 LEU A CA 1
ATOM 1811 C C . LEU A 1 241 ? -4.248 5.501 -34.143 1.00 84.88 241 LEU A C 1
ATOM 1813 O O . LEU A 1 241 ? -3.503 6.413 -34.503 1.00 84.88 241 LEU A O 1
ATOM 1817 N N . ARG A 1 242 ? -5.037 4.857 -35.013 1.00 85.12 242 ARG A N 1
ATOM 1818 C CA . ARG A 1 242 ? -5.104 5.229 -36.432 1.00 85.12 242 ARG A CA 1
ATOM 1819 C C . ARG A 1 242 ? -5.672 6.627 -36.623 1.00 85.12 242 ARG A C 1
ATOM 1821 O O . ARG A 1 242 ? -5.081 7.409 -37.358 1.00 85.12 242 ARG A O 1
ATOM 1828 N N . SER A 1 243 ? -6.781 6.938 -35.959 1.00 87.31 243 SER A N 1
ATOM 1829 C CA . SER A 1 243 ? -7.421 8.254 -36.068 1.00 87.31 243 SER A CA 1
ATOM 1830 C C . SER A 1 243 ? -6.495 9.358 -35.542 1.00 87.31 243 SER A C 1
ATOM 1832 O O . SER A 1 243 ? -6.375 10.406 -36.162 1.00 87.31 243 SER A O 1
ATOM 1834 N N . ALA A 1 244 ? -5.750 9.099 -34.464 1.00 87.81 244 ALA A N 1
ATOM 1835 C CA . ALA A 1 244 ? -4.765 10.026 -33.913 1.00 87.81 244 ALA A CA 1
ATOM 1836 C C . ALA A 1 244 ? -3.632 10.365 -34.898 1.00 87.81 244 ALA A C 1
ATOM 1838 O O . ALA A 1 244 ? -3.219 11.524 -34.978 1.00 87.81 244 ALA A O 1
ATOM 1839 N N . LEU A 1 245 ? -3.145 9.372 -35.652 1.00 88.31 245 LEU A N 1
ATOM 1840 C CA . LEU A 1 245 ? -2.067 9.544 -36.630 1.00 88.31 245 LEU A CA 1
ATOM 1841 C C . LEU A 1 245 ? -2.554 10.099 -37.977 1.00 88.31 245 LEU A C 1
ATOM 1843 O O . LEU A 1 245 ? -1.833 10.870 -38.602 1.00 88.31 245 LEU A O 1
ATOM 1847 N N . GLU A 1 246 ? -3.755 9.728 -38.434 1.00 88.81 246 GLU A N 1
ATOM 1848 C CA . GLU A 1 246 ? -4.302 10.191 -39.720 1.00 88.81 246 GLU A CA 1
ATOM 1849 C C . GLU A 1 246 ? -4.960 11.579 -39.625 1.00 88.81 246 GLU A C 1
ATOM 1851 O O . GLU A 1 246 ? -4.796 12.387 -40.542 1.00 88.81 246 GLU A O 1
ATOM 1856 N N . ASP A 1 247 ? -5.673 11.881 -38.534 1.00 88.62 247 ASP A N 1
ATOM 1857 C CA . ASP A 1 247 ? -6.438 13.128 -38.404 1.00 88.62 247 ASP A CA 1
ATOM 1858 C C . ASP A 1 247 ? -5.634 14.263 -37.752 1.00 88.62 247 ASP A C 1
ATOM 1860 O O . ASP A 1 247 ? -6.032 15.428 -37.840 1.00 88.62 247 ASP A O 1
ATOM 1864 N N . GLY A 1 248 ? -4.499 13.961 -37.108 1.00 85.25 248 GLY A N 1
ATOM 1865 C CA . GLY A 1 248 ? -3.642 14.960 -36.466 1.00 85.25 248 GLY A CA 1
ATOM 1866 C C . GLY A 1 248 ? -4.429 15.817 -35.471 1.00 85.25 248 GLY A C 1
ATOM 1867 O O . GLY A 1 248 ? -4.995 15.289 -34.519 1.00 85.25 248 GLY A O 1
ATOM 1868 N N . THR A 1 249 ? -4.513 17.133 -35.702 1.00 85.31 249 THR A N 1
ATOM 1869 C CA . THR A 1 249 ? -5.296 18.071 -34.866 1.00 85.31 249 THR A CA 1
ATOM 1870 C C . THR A 1 249 ? -6.813 17.895 -34.986 1.00 85.31 249 THR A C 1
ATOM 1872 O O . THR A 1 249 ? -7.564 18.449 -34.186 1.00 85.31 249 THR A O 1
ATOM 1875 N N . GLY A 1 250 ? -7.284 17.133 -35.977 1.00 85.25 250 GLY A N 1
ATOM 1876 C CA . GLY A 1 250 ? -8.681 16.724 -36.109 1.00 85.25 250 GLY A CA 1
ATOM 1877 C C . GLY A 1 250 ? -9.096 15.640 -35.110 1.00 85.25 250 GLY A C 1
ATOM 1878 O O . GLY A 1 250 ? -10.291 15.471 -34.860 1.00 85.25 250 GLY A O 1
ATOM 1879 N N . PHE A 1 251 ? -8.134 14.943 -34.500 1.00 89.75 251 PHE A N 1
ATOM 1880 C CA . PHE A 1 251 ? -8.391 13.998 -33.421 1.00 89.75 251 PHE A CA 1
ATOM 1881 C C . PHE A 1 251 ? -8.675 14.765 -32.124 1.00 89.75 251 PHE A C 1
ATOM 1883 O O . PHE A 1 251 ? -7.880 15.606 -31.711 1.00 89.75 251 PHE A O 1
ATOM 1890 N N . ALA A 1 252 ? -9.810 14.498 -31.468 1.00 89.50 252 ALA A N 1
ATOM 1891 C CA . ALA A 1 252 ? -10.289 15.325 -30.353 1.00 89.50 252 ALA A CA 1
ATOM 1892 C C . ALA A 1 252 ? -9.260 15.519 -29.208 1.00 89.50 252 ALA A C 1
ATOM 1894 O O . ALA A 1 252 ? -9.123 16.652 -28.748 1.00 89.50 252 ALA A O 1
ATOM 1895 N N . PRO A 1 253 ? -8.483 14.498 -28.790 1.00 87.31 253 PRO A N 1
ATOM 1896 C CA . PRO A 1 253 ? -7.377 14.674 -27.838 1.00 87.31 253 PRO A CA 1
ATOM 1897 C C . PRO A 1 253 ? -6.223 15.582 -28.302 1.00 87.31 253 PRO A C 1
ATOM 1899 O O . PRO A 1 253 ? -5.503 16.115 -27.465 1.00 87.31 253 PRO A O 1
ATOM 1902 N N . HIS A 1 254 ? -6.038 15.782 -29.609 1.00 90.81 254 HIS A N 1
ATOM 1903 C CA . HIS A 1 254 ? -5.001 16.646 -30.189 1.00 90.81 254 HIS A CA 1
ATOM 1904 C C . HIS A 1 254 ? -5.501 18.054 -30.543 1.00 90.81 254 HIS A C 1
ATOM 1906 O O . HIS A 1 254 ? -4.711 18.878 -31.003 1.00 90.81 254 HIS A O 1
ATOM 1912 N N . ALA A 1 255 ? -6.791 18.351 -30.350 1.00 87.69 255 ALA A N 1
ATOM 1913 C CA . ALA A 1 255 ? -7.410 19.587 -30.837 1.00 87.69 255 ALA A CA 1
ATOM 1914 C C . ALA A 1 255 ? -6.748 20.869 -30.294 1.00 87.69 255 ALA A C 1
ATOM 1916 O O . ALA A 1 255 ? -6.657 21.863 -31.013 1.00 87.69 255 ALA A O 1
ATOM 1917 N N . ASP A 1 256 ? -6.251 20.821 -29.054 1.00 88.06 256 ASP A N 1
ATOM 1918 C CA . ASP A 1 256 ? -5.655 21.964 -28.349 1.00 88.06 256 ASP A CA 1
ATOM 1919 C C . ASP A 1 256 ? -4.133 21.824 -28.136 1.00 88.06 256 ASP A C 1
ATOM 1921 O O . ASP A 1 256 ? -3.530 22.608 -27.399 1.00 88.06 256 ASP A O 1
ATOM 1925 N N . VAL A 1 257 ? -3.493 20.832 -28.770 1.00 83.62 257 VAL A N 1
ATOM 1926 C CA . VAL A 1 257 ? -2.064 20.525 -28.592 1.00 83.62 257 VAL A CA 1
ATOM 1927 C C . VAL A 1 257 ? -1.264 20.959 -29.820 1.00 83.62 257 VAL A C 1
ATOM 1929 O O . VAL A 1 257 ? -1.684 20.782 -30.964 1.00 83.62 257 VAL A O 1
ATOM 1932 N N . VAL A 1 258 ? -0.079 21.534 -29.598 1.00 85.44 258 VAL A N 1
ATOM 1933 C CA . VAL A 1 258 ? 0.847 21.877 -30.685 1.00 85.44 258 VAL A CA 1
ATOM 1934 C C . VAL A 1 258 ? 1.584 20.612 -31.114 1.00 85.44 258 VAL A C 1
ATOM 1936 O O . VAL A 1 258 ? 2.517 20.180 -30.445 1.00 85.44 258 VAL A O 1
ATOM 1939 N N . LEU A 1 259 ? 1.157 20.020 -32.229 1.00 82.94 259 LEU A N 1
ATOM 1940 C CA . LEU A 1 259 ? 1.793 18.818 -32.764 1.00 82.94 259 LEU A CA 1
ATOM 1941 C C . LEU A 1 259 ? 3.185 19.132 -33.345 1.00 82.94 259 LEU A C 1
ATOM 1943 O O . LEU A 1 259 ? 3.338 20.142 -34.046 1.00 82.94 259 LEU A O 1
ATOM 1947 N N . PRO A 1 260 ? 4.193 18.266 -33.118 1.00 83.62 260 PRO A N 1
ATOM 1948 C CA . PRO A 1 260 ? 5.503 18.401 -33.739 1.00 83.62 260 PRO A CA 1
ATOM 1949 C C . PRO A 1 260 ? 5.401 18.452 -35.273 1.00 83.62 260 PRO A C 1
ATOM 1951 O O . PRO A 1 260 ? 4.672 17.651 -35.864 1.00 83.62 260 PRO A O 1
ATOM 1954 N N . PRO A 1 261 ? 6.165 19.321 -35.965 1.00 81.12 261 PRO A N 1
ATOM 1955 C CA . PRO A 1 261 ? 6.157 19.378 -37.429 1.00 81.12 261 PRO A CA 1
ATOM 1956 C C . PRO A 1 261 ? 6.511 18.041 -38.092 1.00 81.12 261 PRO A C 1
ATOM 1958 O O . PRO A 1 261 ? 5.998 17.740 -39.164 1.00 81.12 261 PRO A O 1
ATOM 1961 N N . ALA A 1 262 ? 7.361 17.241 -37.439 1.00 78.00 262 ALA A N 1
ATOM 1962 C CA . ALA A 1 262 ? 7.725 15.898 -37.881 1.00 78.00 262 ALA A CA 1
ATOM 1963 C C . ALA A 1 262 ? 6.527 14.931 -37.870 1.00 78.00 262 ALA A C 1
ATOM 1965 O O . ALA A 1 262 ? 6.409 14.111 -38.772 1.00 78.00 262 ALA A O 1
ATOM 1966 N N . MET A 1 263 ? 5.596 15.083 -36.919 1.00 81.44 263 MET A N 1
ATOM 1967 C CA . MET A 1 263 ? 4.388 14.252 -36.811 1.00 81.44 263 MET A CA 1
ATOM 1968 C C . MET A 1 263 ? 3.413 14.548 -37.947 1.00 81.44 263 MET A C 1
ATOM 1970 O O . MET A 1 263 ? 2.919 13.644 -38.613 1.00 81.44 263 MET A O 1
ATOM 1974 N N . VAL A 1 264 ? 3.203 15.834 -38.231 1.00 80.12 264 VAL A N 1
ATOM 1975 C CA . VAL A 1 264 ? 2.300 16.295 -39.297 1.00 80.12 264 VAL A CA 1
ATOM 1976 C C . VAL A 1 264 ? 2.854 15.983 -40.698 1.00 80.12 264 VAL A C 1
ATOM 1978 O O . VAL A 1 264 ? 2.121 16.028 -41.685 1.00 80.12 264 VAL A O 1
ATOM 1981 N N . ALA A 1 265 ? 4.148 15.667 -40.800 1.00 83.31 265 ALA A N 1
ATOM 1982 C CA . ALA A 1 265 ? 4.827 15.357 -42.052 1.00 83.31 265 ALA A CA 1
ATOM 1983 C C . ALA A 1 265 ? 4.871 13.857 -42.398 1.00 83.31 265 ALA A C 1
ATOM 1985 O O . ALA A 1 265 ? 5.353 13.534 -43.485 1.00 83.31 265 ALA A O 1
ATOM 1986 N N . LEU A 1 266 ? 4.381 12.966 -41.525 1.00 87.25 266 LEU A N 1
ATOM 1987 C CA . LEU A 1 266 ? 4.447 11.519 -41.751 1.00 87.25 266 LEU A CA 1
ATOM 1988 C C . LEU A 1 266 ? 3.630 11.091 -42.979 1.00 87.25 266 LEU A C 1
ATOM 1990 O O . LEU A 1 266 ? 2.464 11.457 -43.149 1.00 87.25 266 LEU A O 1
ATOM 1994 N N . ASP A 1 267 ? 4.238 10.271 -43.835 1.00 89.25 267 ASP A N 1
ATOM 1995 C CA . ASP A 1 267 ? 3.576 9.662 -44.982 1.00 89.25 267 ASP A CA 1
ATOM 1996 C C . ASP A 1 267 ? 2.748 8.423 -44.579 1.00 89.25 267 ASP A C 1
ATOM 1998 O O . ASP A 1 267 ? 2.837 7.880 -43.478 1.00 89.25 267 ASP A O 1
ATOM 2002 N N . ARG A 1 268 ? 1.899 7.926 -45.488 1.00 85.12 268 ARG A N 1
ATOM 2003 C CA . ARG A 1 268 ? 1.021 6.780 -45.193 1.00 85.12 268 ARG A CA 1
ATOM 2004 C C . ARG A 1 268 ? 1.790 5.484 -44.879 1.00 85.12 268 ARG A C 1
ATOM 2006 O O . ARG A 1 268 ? 1.240 4.609 -44.216 1.00 85.12 268 ARG A O 1
ATOM 2013 N N . ARG A 1 269 ? 3.018 5.301 -45.370 1.00 81.81 269 ARG A N 1
ATOM 2014 C CA . ARG A 1 269 ? 3.845 4.127 -45.032 1.00 81.81 269 ARG A CA 1
ATOM 2015 C C . ARG A 1 269 ? 4.448 4.286 -43.642 1.00 81.81 269 ARG A C 1
ATOM 2017 O O . ARG A 1 269 ? 4.422 3.324 -42.887 1.00 81.81 269 ARG A O 1
ATOM 2024 N N . GLU A 1 270 ? 4.898 5.485 -43.300 1.00 87.12 270 GLU A N 1
ATOM 2025 C CA . GLU A 1 270 ? 5.415 5.843 -41.978 1.00 87.12 270 GLU A CA 1
ATOM 2026 C C . GLU A 1 270 ? 4.332 5.717 -40.899 1.00 87.12 270 GLU A C 1
ATOM 2028 O O . GLU A 1 270 ? 4.556 5.064 -39.884 1.00 87.12 270 GLU A O 1
ATOM 2033 N N . ILE A 1 271 ? 3.116 6.206 -41.168 1.00 87.25 271 ILE A N 1
ATOM 2034 C CA . ILE A 1 271 ? 1.951 6.010 -40.289 1.00 87.25 271 ILE A CA 1
ATOM 2035 C C . ILE A 1 271 ? 1.675 4.519 -40.073 1.00 87.25 271 ILE A C 1
ATOM 2037 O O . ILE A 1 271 ? 1.474 4.088 -38.942 1.00 87.25 271 ILE A O 1
ATOM 2041 N N . ASN A 1 272 ? 1.695 3.704 -41.133 1.00 82.44 272 ASN A N 1
ATOM 2042 C CA . ASN A 1 272 ? 1.495 2.260 -40.993 1.00 82.44 272 ASN A CA 1
ATOM 2043 C C . ASN A 1 272 ? 2.644 1.575 -40.234 1.00 82.44 272 ASN A C 1
ATOM 2045 O O . ASN A 1 272 ? 2.386 0.625 -39.504 1.00 82.44 272 ASN A O 1
ATOM 2049 N N . ALA A 1 273 ? 3.886 2.046 -40.368 1.00 81.25 273 ALA A N 1
ATOM 2050 C CA . ALA A 1 273 ? 5.025 1.527 -39.614 1.00 81.25 273 ALA A CA 1
ATOM 2051 C C . ALA A 1 273 ? 4.884 1.815 -38.110 1.00 81.25 273 ALA A C 1
ATOM 2053 O O . ALA A 1 273 ? 5.057 0.907 -37.301 1.00 81.25 273 ALA A O 1
ATOM 2054 N N . VAL A 1 274 ? 4.491 3.039 -37.738 1.00 83.62 274 VAL A N 1
ATOM 2055 C CA . VAL A 1 274 ? 4.196 3.406 -36.341 1.00 83.62 274 VAL A CA 1
ATOM 2056 C C . VAL A 1 274 ? 2.977 2.644 -35.824 1.00 83.62 274 VAL A C 1
ATOM 2058 O O . VAL A 1 274 ? 3.005 2.141 -34.708 1.00 83.62 274 VAL A O 1
ATOM 2061 N N . LEU A 1 275 ? 1.922 2.484 -36.630 1.00 80.50 275 LEU A N 1
ATOM 2062 C CA . LEU A 1 275 ? 0.756 1.686 -36.243 1.00 80.50 275 LEU A CA 1
ATOM 2063 C C . LEU A 1 275 ? 1.103 0.221 -36.019 1.00 80.50 275 LEU A C 1
ATOM 2065 O O . LEU A 1 275 ? 0.604 -0.353 -35.067 1.00 80.50 275 LEU A O 1
ATOM 2069 N N . ASN A 1 276 ? 1.941 -0.385 -36.858 1.00 75.19 276 ASN A N 1
ATOM 2070 C CA . ASN A 1 276 ? 2.373 -1.769 -36.668 1.00 75.19 276 ASN A CA 1
ATOM 2071 C C . ASN A 1 276 ? 3.238 -1.922 -35.410 1.00 75.19 276 ASN A C 1
ATOM 2073 O O . ASN A 1 276 ? 3.085 -2.904 -34.693 1.00 75.19 276 ASN A O 1
ATOM 2077 N N . PHE A 1 277 ? 4.082 -0.929 -35.117 1.00 77.06 277 PHE A N 1
ATOM 2078 C CA . PHE A 1 277 ? 4.842 -0.847 -33.870 1.00 77.06 277 PHE A CA 1
ATOM 2079 C C . PHE A 1 277 ? 3.923 -0.733 -32.639 1.00 77.06 277 PHE A C 1
ATOM 2081 O O . PHE A 1 277 ? 4.073 -1.501 -31.694 1.00 77.06 277 PHE A O 1
ATOM 2088 N N . LEU A 1 278 ? 2.918 0.149 -32.673 1.00 75.00 278 LEU A N 1
ATOM 2089 C CA . LEU A 1 278 ? 1.965 0.353 -31.570 1.00 75.00 278 LEU A CA 1
ATOM 2090 C C . LEU A 1 278 ? 0.895 -0.753 -31.467 1.00 75.00 278 LEU A C 1
ATOM 2092 O O . LEU A 1 278 ? 0.309 -0.951 -30.408 1.00 75.00 278 LEU A O 1
ATOM 2096 N N . ALA A 1 279 ? 0.627 -1.482 -32.554 1.00 66.31 279 ALA A N 1
ATOM 2097 C CA . ALA A 1 279 ? -0.343 -2.578 -32.611 1.00 66.31 279 ALA A CA 1
ATOM 2098 C C . ALA A 1 279 ? 0.230 -3.932 -32.162 1.00 66.31 279 ALA A C 1
ATOM 2100 O O . ALA A 1 279 ? -0.503 -4.922 -32.196 1.00 66.31 279 ALA A O 1
ATOM 2101 N N . ALA A 1 280 ? 1.492 -3.979 -31.717 1.00 64.06 280 ALA A N 1
ATOM 2102 C CA . ALA A 1 280 ? 2.110 -5.125 -31.048 1.00 64.06 280 ALA A CA 1
ATOM 2103 C C . ALA A 1 280 ? 2.218 -4.884 -29.521 1.00 64.06 280 ALA A C 1
ATOM 2105 O O . ALA A 1 280 ? 3.327 -4.852 -28.980 1.00 64.06 280 ALA A O 1
ATOM 2106 N N . PRO A 1 281 ? 1.085 -4.710 -28.805 1.00 54.75 281 PRO A N 1
ATOM 2107 C CA . PRO A 1 281 ? 1.061 -4.327 -27.392 1.00 54.75 281 PRO A CA 1
ATOM 2108 C C . PRO A 1 281 ? 1.776 -5.343 -26.493 1.00 54.75 281 PRO A C 1
ATOM 2110 O O . PRO A 1 281 ? 2.415 -4.976 -25.508 1.00 54.75 281 PRO A O 1
ATOM 2113 N N . ASP A 1 282 ? 1.720 -6.624 -26.866 1.00 66.19 282 ASP A N 1
ATOM 2114 C CA . ASP A 1 282 ? 2.426 -7.685 -26.160 1.00 66.19 282 ASP A CA 1
ATOM 2115 C C . ASP A 1 282 ? 3.927 -7.669 -26.448 1.00 66.19 282 ASP A C 1
ATOM 2117 O O . ASP A 1 282 ? 4.705 -7.777 -25.511 1.00 66.19 282 ASP A O 1
ATOM 2121 N N . GLY A 1 283 ? 4.361 -7.458 -27.695 1.00 74.69 283 GLY A N 1
ATOM 2122 C CA . GLY A 1 283 ? 5.781 -7.496 -28.062 1.00 74.69 283 GLY A CA 1
ATOM 2123 C C . GLY A 1 283 ? 6.620 -6.470 -27.304 1.00 74.69 283 GLY A C 1
ATOM 2124 O O . GLY A 1 283 ? 7.675 -6.801 -26.771 1.00 74.69 283 GLY A O 1
ATOM 2125 N N . GLN A 1 284 ? 6.118 -5.244 -27.170 1.00 73.50 284 GLN A N 1
ATOM 2126 C CA . GLN A 1 284 ? 6.799 -4.213 -26.395 1.00 73.50 284 GLN A CA 1
ATOM 2127 C C . GLN A 1 284 ? 6.778 -4.490 -24.890 1.00 73.50 284 GLN A C 1
ATOM 2129 O O . GLN A 1 284 ? 7.812 -4.374 -24.238 1.00 73.50 284 GLN A O 1
ATOM 2134 N N . ARG A 1 285 ? 5.624 -4.875 -24.330 1.00 71.94 285 ARG A N 1
ATOM 2135 C CA . ARG A 1 285 ? 5.512 -5.239 -22.909 1.00 71.94 285 ARG A CA 1
ATOM 2136 C C . ARG A 1 285 ? 6.470 -6.377 -22.561 1.00 71.94 285 ARG A C 1
ATOM 2138 O O . ARG A 1 285 ? 7.156 -6.315 -21.544 1.00 71.94 285 ARG A O 1
ATOM 2145 N N . LEU A 1 286 ? 6.534 -7.391 -23.421 1.00 78.19 286 LEU A N 1
ATOM 2146 C CA . LEU A 1 286 ? 7.451 -8.519 -23.303 1.00 78.19 286 LEU A CA 1
ATOM 2147 C C . LEU A 1 286 ? 8.907 -8.059 -23.427 1.00 78.19 286 LEU A C 1
ATOM 2149 O O . LEU A 1 286 ? 9.736 -8.507 -22.642 1.00 78.19 286 LEU A O 1
ATOM 2153 N N . PHE A 1 287 ? 9.223 -7.131 -24.332 1.00 79.31 287 PHE A N 1
ATOM 2154 C CA . PHE A 1 287 ? 10.575 -6.587 -24.470 1.00 79.31 287 PHE A CA 1
ATOM 2155 C C . PHE A 1 287 ? 11.001 -5.779 -23.242 1.00 79.31 287 PHE A C 1
ATOM 2157 O O . PHE A 1 287 ? 12.099 -5.969 -22.725 1.00 79.31 287 PHE A O 1
ATOM 2164 N N . THR A 1 288 ? 10.127 -4.920 -22.716 1.00 74.81 288 THR A N 1
ATOM 2165 C CA . THR A 1 288 ? 10.389 -4.177 -21.480 1.00 74.81 288 THR A CA 1
ATOM 2166 C C . THR A 1 288 ? 10.595 -5.126 -20.304 1.00 74.81 288 THR A C 1
ATOM 2168 O O . THR A 1 288 ? 11.562 -4.965 -19.568 1.00 74.81 288 THR A O 1
ATOM 2171 N N . ALA A 1 289 ? 9.745 -6.143 -20.157 1.00 75.31 289 ALA A N 1
ATOM 2172 C CA . ALA A 1 289 ? 9.817 -7.073 -19.033 1.00 75.31 289 ALA A CA 1
ATOM 2173 C C . ALA A 1 289 ? 11.027 -8.022 -19.086 1.00 75.31 289 ALA A C 1
ATOM 2175 O O . ALA A 1 289 ? 11.574 -8.348 -18.037 1.00 75.31 289 ALA A O 1
ATOM 2176 N N . ASN A 1 290 ? 11.441 -8.459 -20.281 1.00 77.06 290 ASN A N 1
ATOM 2177 C CA . ASN A 1 290 ? 12.392 -9.568 -20.430 1.00 77.06 290 ASN A CA 1
ATOM 2178 C C . ASN A 1 290 ? 13.721 -9.168 -21.087 1.00 77.06 290 ASN A C 1
ATOM 2180 O O . ASN A 1 290 ? 14.723 -9.850 -20.906 1.00 77.06 290 ASN A O 1
ATOM 2184 N N . CYS A 1 291 ? 13.761 -8.080 -21.859 1.00 76.31 291 CYS A N 1
ATOM 2185 C CA . CYS A 1 291 ? 14.915 -7.745 -22.702 1.00 76.31 291 CYS A CA 1
ATOM 2186 C C . CYS A 1 291 ? 15.555 -6.395 -22.348 1.00 76.31 291 CYS A C 1
ATOM 2188 O O . CYS A 1 291 ? 16.744 -6.195 -22.604 1.00 76.31 291 CYS A O 1
ATOM 2190 N N . SER A 1 292 ? 14.798 -5.463 -21.760 1.00 73.38 292 SER A N 1
ATOM 2191 C CA . SER A 1 292 ? 15.251 -4.075 -21.594 1.00 73.38 292 SER A CA 1
ATOM 2192 C C . SER A 1 292 ? 16.391 -3.884 -20.598 1.00 73.38 292 SER A C 1
ATOM 2194 O O . SER A 1 292 ? 17.184 -2.954 -20.755 1.00 73.38 292 SER A O 1
ATOM 2196 N N . SER A 1 293 ? 16.529 -4.791 -19.628 1.00 67.44 293 SER A N 1
ATOM 2197 C CA . SER A 1 293 ? 17.630 -4.784 -18.660 1.00 67.44 293 SER A CA 1
ATOM 2198 C C . SER A 1 293 ? 18.999 -4.867 -19.340 1.00 67.44 293 SER A C 1
ATOM 2200 O O . SER A 1 293 ? 19.940 -4.228 -18.875 1.00 67.44 293 SER A O 1
ATOM 2202 N N . CYS A 1 294 ? 19.103 -5.606 -20.453 1.00 63.84 294 CYS A N 1
ATOM 2203 C CA . CYS A 1 294 ? 20.356 -5.789 -21.185 1.00 63.84 294 CYS A CA 1
ATOM 2204 C C . CYS A 1 294 ? 20.366 -5.023 -22.542 1.00 63.84 294 CYS A C 1
ATOM 2206 O O . CYS A 1 294 ? 21.435 -4.626 -23.002 1.00 63.84 294 CYS A O 1
ATOM 2208 N N . HIS A 1 295 ? 19.208 -4.751 -23.171 1.00 71.38 295 HIS A N 1
ATOM 2209 C CA . HIS A 1 295 ? 19.104 -4.087 -24.489 1.00 71.38 295 HIS A CA 1
ATOM 2210 C C . HIS A 1 295 ? 18.628 -2.623 -24.470 1.00 71.38 295 HIS A C 1
ATOM 2212 O O . HIS A 1 295 ? 18.576 -1.986 -25.522 1.00 71.38 295 HIS A O 1
ATOM 2218 N N . GLY A 1 296 ? 18.270 -2.063 -23.313 1.00 66.75 296 GLY A N 1
ATOM 2219 C CA . GLY A 1 296 ? 17.657 -0.735 -23.237 1.00 66.75 296 GLY A CA 1
ATOM 2220 C C . GLY A 1 296 ? 16.216 -0.731 -23.763 1.00 66.75 296 GLY A C 1
ATOM 2221 O O . GLY A 1 296 ? 15.489 -1.706 -23.623 1.00 66.75 296 GLY A O 1
ATOM 2222 N N . SER A 1 297 ? 15.756 0.371 -24.357 1.00 64.56 297 SER A N 1
ATOM 2223 C CA . SER A 1 297 ? 14.353 0.496 -24.791 1.00 64.56 297 SER A CA 1
ATOM 2224 C C . SER A 1 297 ? 14.022 -0.244 -26.094 1.00 64.56 297 SER A C 1
ATOM 2226 O O . SER A 1 297 ? 12.849 -0.516 -26.347 1.00 64.56 297 SER A O 1
ATOM 2228 N N . ALA A 1 298 ? 15.028 -0.568 -26.913 1.00 65.69 298 ALA A N 1
ATOM 2229 C CA . ALA A 1 298 ? 14.889 -1.319 -28.159 1.00 65.69 298 ALA A CA 1
ATOM 2230 C C . ALA A 1 298 ? 16.250 -1.848 -28.643 1.00 65.69 298 ALA A C 1
ATOM 2232 O O . ALA A 1 298 ? 17.293 -1.285 -28.318 1.00 65.69 298 ALA A O 1
ATOM 2233 N N . VAL A 1 299 ? 16.231 -2.875 -29.494 1.00 70.94 299 VAL A N 1
ATOM 2234 C CA . VAL A 1 299 ? 17.416 -3.394 -30.195 1.00 70.94 299 VAL A CA 1
ATOM 2235 C C . VAL A 1 299 ? 17.148 -3.426 -31.697 1.00 70.94 299 VAL A C 1
ATOM 2237 O O . VAL A 1 299 ? 16.058 -3.800 -32.123 1.00 70.94 299 VAL A O 1
ATOM 2240 N N . ALA A 1 300 ? 18.123 -3.002 -32.501 1.00 65.50 300 ALA A N 1
ATOM 2241 C CA . ALA A 1 300 ? 18.044 -3.113 -33.953 1.00 65.50 300 ALA A CA 1
ATOM 2242 C C . ALA A 1 300 ? 18.501 -4.510 -34.394 1.00 65.50 300 ALA A C 1
ATOM 2244 O O . ALA A 1 300 ? 19.522 -5.009 -33.919 1.00 65.50 300 ALA A O 1
ATOM 2245 N N . PHE A 1 301 ? 17.759 -5.124 -35.314 1.00 73.69 301 PHE A N 1
ATOM 2246 C CA . PHE A 1 301 ? 18.099 -6.410 -35.909 1.00 73.69 301 PHE A CA 1
ATOM 2247 C C . PHE A 1 301 ? 17.943 -6.333 -37.430 1.00 73.69 301 PHE A C 1
ATOM 2249 O O . PHE A 1 301 ? 16.861 -6.027 -37.927 1.00 73.69 301 PHE A O 1
ATOM 2256 N N . ASP A 1 302 ? 19.025 -6.620 -38.154 1.00 64.06 302 ASP A N 1
ATOM 2257 C CA . ASP A 1 302 ? 19.101 -6.478 -39.616 1.00 64.06 302 ASP A CA 1
ATOM 2258 C C . ASP A 1 302 ? 18.872 -7.807 -40.378 1.00 64.06 302 ASP A C 1
ATOM 2260 O O . ASP A 1 302 ? 19.036 -7.856 -41.599 1.00 64.06 302 ASP A O 1
ATOM 2264 N N . GLY A 1 303 ? 18.527 -8.894 -39.673 1.00 73.06 303 GLY A N 1
ATOM 2265 C CA . GLY A 1 303 ? 18.277 -10.227 -40.242 1.00 73.06 303 GLY A CA 1
ATOM 2266 C C . GLY A 1 303 ? 16.797 -10.533 -40.517 1.00 73.06 303 GLY A C 1
ATOM 2267 O O . GLY A 1 303 ? 15.915 -9.687 -40.367 1.00 73.06 303 GLY A O 1
ATOM 2268 N N . GLU A 1 304 ? 16.503 -11.778 -40.900 1.00 80.69 304 GLU A N 1
ATOM 2269 C CA . GLU A 1 304 ? 15.125 -12.225 -41.154 1.00 80.69 304 GLU A CA 1
ATOM 2270 C C . GLU A 1 304 ? 14.360 -12.479 -39.845 1.00 80.69 304 GLU A C 1
ATOM 2272 O O . GLU A 1 304 ? 14.910 -13.004 -38.880 1.00 80.69 304 GLU A O 1
ATOM 2277 N N . VAL A 1 305 ? 13.053 -12.196 -39.809 1.00 80.25 305 VAL A N 1
ATOM 2278 C CA . VAL A 1 305 ? 12.237 -12.377 -38.586 1.00 80.25 305 VAL A CA 1
ATOM 2279 C C . VAL A 1 305 ? 12.312 -13.808 -38.044 1.00 80.25 305 VAL A C 1
ATOM 2281 O O . VAL A 1 305 ? 12.342 -14.010 -36.834 1.00 80.25 305 VAL A O 1
ATOM 2284 N N . GLU A 1 306 ? 12.381 -14.812 -38.921 1.00 82.19 306 GLU A N 1
ATOM 2285 C CA . GLU A 1 306 ? 12.496 -16.213 -38.497 1.00 82.19 306 GLU A CA 1
ATOM 2286 C C . GLU A 1 306 ? 13.843 -16.519 -37.827 1.00 82.19 306 GLU A C 1
ATOM 2288 O O . GLU A 1 306 ? 13.889 -17.306 -36.884 1.00 82.19 306 GLU A O 1
ATOM 2293 N N . GLU A 1 307 ? 14.917 -15.859 -38.266 1.00 82.81 307 GLU A N 1
ATOM 2294 C CA . GLU A 1 307 ? 16.244 -15.951 -37.651 1.00 82.81 307 GLU A CA 1
ATOM 2295 C C . GLU A 1 307 ? 16.218 -15.351 -36.244 1.00 82.81 307 GLU A C 1
ATOM 2297 O O . GLU A 1 307 ? 16.691 -15.977 -35.298 1.00 82.81 307 GLU A O 1
ATOM 2302 N N . LEU A 1 308 ? 15.563 -14.199 -36.073 1.00 85.12 308 LEU A N 1
ATOM 2303 C CA . LEU A 1 308 ? 15.385 -13.599 -34.756 1.00 85.12 308 LEU A CA 1
ATOM 2304 C C . LEU A 1 308 ? 14.545 -14.478 -33.822 1.00 85.12 308 LEU A C 1
ATOM 2306 O O . LEU A 1 308 ? 14.902 -14.655 -32.660 1.00 85.12 308 LEU A O 1
ATOM 2310 N N . ARG A 1 309 ? 13.441 -15.056 -34.317 1.00 87.81 309 ARG A N 1
ATOM 2311 C CA . ARG A 1 309 ? 12.617 -15.981 -33.522 1.00 87.81 309 ARG A CA 1
ATOM 2312 C C . ARG A 1 309 ? 13.426 -17.186 -33.060 1.00 87.81 309 ARG A C 1
ATOM 2314 O O . ARG A 1 309 ? 13.175 -17.687 -31.969 1.00 87.81 309 ARG A O 1
ATOM 2321 N N . GLU A 1 310 ? 14.323 -17.699 -33.897 1.00 84.31 310 GLU A N 1
ATOM 2322 C CA . GLU A 1 310 ? 15.201 -18.806 -33.515 1.00 84.31 310 GLU A CA 1
ATOM 2323 C C . GLU A 1 310 ? 16.212 -18.357 -32.458 1.00 84.31 310 GLU A C 1
ATOM 2325 O O . GLU A 1 310 ? 16.314 -19.007 -31.427 1.00 84.31 310 GLU A O 1
ATOM 2330 N N . ILE A 1 311 ? 16.843 -17.191 -32.633 1.00 82.69 311 ILE A N 1
ATOM 2331 C CA . ILE A 1 311 ? 17.761 -16.601 -31.646 1.00 82.69 311 ILE A CA 1
ATOM 2332 C C . ILE A 1 311 ? 17.073 -16.421 -30.279 1.00 82.69 311 ILE A C 1
ATOM 2334 O O . ILE A 1 311 ? 17.630 -16.832 -29.265 1.00 82.69 311 ILE A O 1
ATOM 2338 N N . ILE A 1 312 ? 15.844 -15.888 -30.233 1.00 84.19 312 ILE A N 1
ATOM 2339 C CA . ILE A 1 312 ? 15.045 -15.752 -28.995 1.00 84.19 312 ILE A CA 1
ATOM 2340 C C . ILE A 1 312 ? 14.715 -17.125 -28.395 1.00 84.19 312 ILE A C 1
ATOM 2342 O O . ILE A 1 312 ? 14.822 -17.321 -27.182 1.00 84.19 312 ILE A O 1
ATOM 2346 N N . ARG A 1 313 ? 14.350 -18.104 -29.232 1.00 80.81 313 ARG A N 1
ATOM 2347 C CA . ARG A 1 313 ? 14.003 -19.461 -28.787 1.00 80.81 313 ARG A CA 1
ATOM 2348 C C . ARG A 1 313 ? 15.193 -20.205 -28.206 1.00 80.81 313 ARG A C 1
ATOM 2350 O O . ARG A 1 313 ? 15.058 -20.803 -27.144 1.00 80.81 313 ARG A O 1
ATOM 2357 N N . THR A 1 314 ? 16.333 -20.212 -28.881 1.00 76.06 314 THR A N 1
ATOM 2358 C CA . THR A 1 314 ? 17.475 -21.059 -28.514 1.00 76.06 314 THR A CA 1
ATOM 2359 C C . THR A 1 314 ? 18.490 -20.351 -27.636 1.00 76.06 314 THR A C 1
ATOM 2361 O O . THR A 1 314 ? 19.343 -21.015 -27.049 1.00 76.06 314 THR A O 1
ATOM 2364 N N . GLY A 1 315 ? 18.404 -19.025 -27.536 1.00 70.25 315 GLY A N 1
ATOM 2365 C CA . GLY A 1 315 ? 19.545 -18.216 -27.139 1.00 70.25 315 GLY A CA 1
ATOM 2366 C C . GLY A 1 315 ? 20.570 -18.157 -28.274 1.00 70.25 315 GLY A C 1
ATOM 2367 O O . GLY A 1 315 ? 20.589 -19.012 -29.168 1.00 70.25 315 GLY A O 1
ATOM 2368 N N . GLY A 1 316 ? 21.415 -17.130 -28.279 1.00 63.59 316 GLY A N 1
ATOM 2369 C CA . GLY A 1 316 ? 22.362 -16.910 -29.372 1.00 63.59 316 GLY A CA 1
ATOM 2370 C C . GLY A 1 316 ? 23.442 -15.892 -29.042 1.00 63.59 316 GLY A C 1
ATOM 2371 O O . GLY A 1 316 ? 23.249 -15.019 -28.206 1.00 63.59 316 GLY A O 1
ATOM 2372 N N . GLU A 1 317 ? 24.601 -16.007 -29.679 1.00 60.16 317 GLU A N 1
ATOM 2373 C CA . GLU A 1 317 ? 25.768 -15.168 -29.389 1.00 60.16 317 GLU A CA 1
ATOM 2374 C C . GLU A 1 317 ? 25.542 -13.723 -29.824 1.00 60.16 317 GLU A C 1
ATOM 2376 O O . GLU A 1 317 ? 25.505 -13.450 -31.023 1.00 60.16 317 GLU A O 1
ATOM 2381 N N . HIS A 1 318 ? 25.385 -12.786 -28.880 1.00 58.56 318 HIS A N 1
ATOM 2382 C CA . HIS A 1 318 ? 25.267 -11.385 -29.285 1.00 58.56 318 HIS A CA 1
ATOM 2383 C C . HIS A 1 318 ? 25.932 -10.321 -28.404 1.00 58.56 318 HIS A C 1
ATOM 2385 O O . HIS A 1 318 ? 26.090 -9.219 -28.914 1.00 58.56 318 HIS A O 1
ATOM 2391 N N . LEU A 1 319 ? 26.348 -10.566 -27.149 1.00 51.81 319 LEU A N 1
ATOM 2392 C CA . LEU A 1 319 ? 27.090 -9.563 -26.356 1.00 51.81 319 LEU A CA 1
ATOM 2393 C C . LEU A 1 319 ? 28.046 -10.195 -25.334 1.00 51.81 319 LEU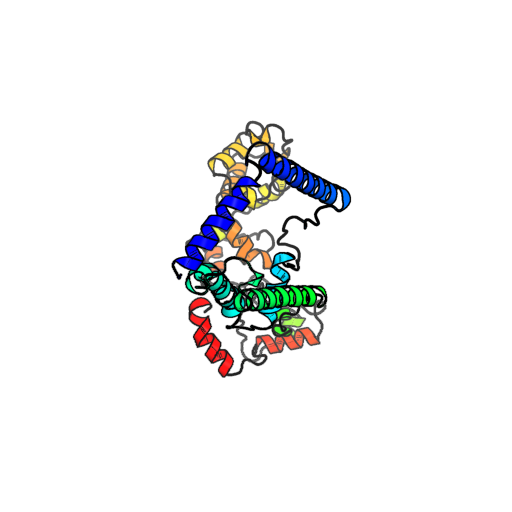 A C 1
ATOM 2395 O O . LEU A 1 319 ? 27.681 -11.148 -24.652 1.00 51.81 319 LEU A O 1
ATOM 2399 N N . ASP A 1 320 ? 29.239 -9.606 -25.212 1.00 58.38 320 ASP A N 1
ATOM 2400 C CA . ASP A 1 320 ? 30.186 -9.869 -24.130 1.00 58.38 320 ASP A CA 1
ATOM 2401 C C . ASP A 1 320 ? 29.607 -9.380 -22.794 1.00 58.38 320 ASP A C 1
ATOM 2403 O O . ASP A 1 320 ? 29.194 -8.224 -22.672 1.00 58.38 320 ASP A O 1
ATOM 2407 N N . MET A 1 321 ? 29.630 -10.237 -21.769 1.00 67.12 321 MET A N 1
ATOM 2408 C CA . MET A 1 321 ? 29.424 -9.827 -20.376 1.00 67.12 321 MET A CA 1
ATOM 2409 C C . MET A 1 321 ? 30.302 -8.598 -20.057 1.00 67.12 321 MET A C 1
ATOM 2411 O O . MET A 1 321 ? 31.512 -8.658 -20.301 1.00 67.12 321 MET A O 1
ATOM 2415 N N . PRO A 1 322 ? 29.749 -7.498 -19.509 1.00 64.25 322 PRO A N 1
ATOM 2416 C CA . PRO A 1 322 ? 30.537 -6.318 -19.181 1.00 64.25 322 PRO A CA 1
ATOM 2417 C C . PRO A 1 322 ? 31.553 -6.630 -18.078 1.00 64.25 322 PRO A C 1
ATOM 2419 O O . PRO A 1 322 ? 31.283 -7.401 -17.157 1.00 64.25 322 PRO A O 1
ATOM 2422 N N . ALA A 1 323 ? 32.729 -6.010 -18.164 1.00 74.12 323 ALA A N 1
ATOM 2423 C CA . ALA A 1 323 ? 33.753 -6.129 -17.137 1.00 74.12 323 ALA A CA 1
ATOM 2424 C C . ALA A 1 323 ? 33.262 -5.507 -15.823 1.00 74.12 323 ALA A C 1
ATOM 2426 O O . ALA A 1 323 ? 33.011 -4.302 -15.766 1.00 74.12 323 ALA A O 1
ATOM 2427 N N . MET A 1 324 ? 33.166 -6.307 -14.758 1.00 78.19 324 MET A N 1
ATOM 2428 C CA . MET A 1 324 ? 32.830 -5.801 -13.419 1.00 78.19 324 MET A CA 1
ATOM 2429 C C . MET A 1 324 ? 34.059 -5.257 -12.683 1.00 78.19 324 MET A C 1
ATOM 2431 O O . MET A 1 324 ? 33.930 -4.604 -11.645 1.00 78.19 324 MET A O 1
ATOM 2435 N N . GLY A 1 325 ? 35.258 -5.481 -13.229 1.00 69.25 325 GLY A N 1
ATOM 2436 C CA . GLY A 1 325 ? 36.498 -4.904 -12.729 1.00 69.25 325 GLY A CA 1
ATOM 2437 C C . GLY A 1 325 ? 36.448 -3.376 -12.758 1.00 69.25 325 GLY A C 1
ATOM 2438 O O . GLY A 1 325 ? 36.344 -2.762 -13.818 1.00 69.25 325 GLY A O 1
ATOM 2439 N N . GLY A 1 326 ? 36.532 -2.761 -11.577 1.00 72.75 326 GLY A N 1
ATOM 2440 C CA . GLY A 1 326 ? 36.432 -1.310 -11.390 1.00 72.75 326 GLY A CA 1
ATOM 2441 C C . GLY A 1 326 ? 35.030 -0.802 -11.033 1.00 72.75 326 GLY A C 1
ATOM 2442 O O . GLY A 1 326 ? 34.923 0.331 -10.567 1.00 72.75 326 GLY A O 1
ATOM 2443 N N . LEU A 1 327 ? 33.987 -1.627 -11.194 1.00 72.06 327 LEU A N 1
ATOM 2444 C CA . LEU A 1 327 ? 32.636 -1.374 -10.670 1.00 72.06 327 LEU A CA 1
ATOM 2445 C C . LEU A 1 327 ? 32.426 -2.047 -9.308 1.00 72.06 327 LEU A C 1
ATOM 2447 O O . LEU A 1 327 ? 31.816 -1.457 -8.421 1.00 72.06 327 LEU A O 1
ATOM 2451 N N . LEU A 1 328 ? 32.972 -3.253 -9.139 1.00 77.69 328 LEU A N 1
ATOM 2452 C CA . LEU A 1 328 ? 32.959 -4.015 -7.892 1.00 77.69 328 LEU A CA 1
ATOM 2453 C C . LEU A 1 328 ? 34.379 -4.168 -7.339 1.00 77.69 328 LEU A C 1
ATOM 2455 O O . LEU A 1 328 ? 35.364 -4.071 -8.079 1.00 77.69 328 LEU A O 1
ATOM 2459 N N . SER A 1 329 ? 34.488 -4.389 -6.026 1.00 83.94 329 SER A N 1
ATOM 2460 C CA . SER A 1 329 ? 35.778 -4.672 -5.396 1.00 83.94 329 SER A CA 1
ATOM 2461 C C . SER A 1 329 ? 36.271 -6.081 -5.752 1.00 83.94 329 SER A C 1
ATOM 2463 O O . SER A 1 329 ? 35.478 -6.973 -6.047 1.00 83.94 329 SER A O 1
ATOM 2465 N N . ASP A 1 330 ? 37.586 -6.310 -5.690 1.00 81.38 330 ASP A N 1
ATOM 2466 C CA . ASP A 1 330 ? 38.162 -7.646 -5.927 1.00 81.38 330 ASP A CA 1
ATOM 2467 C C . ASP A 1 330 ? 37.608 -8.698 -4.940 1.00 81.38 330 ASP A C 1
ATOM 2469 O O . ASP A 1 330 ? 37.492 -9.881 -5.272 1.00 81.38 330 ASP A O 1
ATOM 2473 N N . GLU A 1 331 ? 37.238 -8.263 -3.731 1.00 79.12 331 GLU A N 1
ATOM 2474 C CA . GLU A 1 331 ? 36.601 -9.089 -2.700 1.00 79.12 331 GLU A CA 1
ATOM 2475 C C . GLU A 1 331 ? 35.171 -9.479 -3.106 1.00 79.12 331 GLU A C 1
ATOM 2477 O O . GLU A 1 331 ? 34.842 -10.664 -3.108 1.00 79.12 331 GLU A O 1
ATOM 2482 N N . ASP A 1 332 ? 34.366 -8.517 -3.562 1.00 79.81 332 ASP A N 1
ATOM 2483 C CA . ASP A 1 332 ? 32.999 -8.745 -4.052 1.00 79.81 332 ASP A CA 1
ATOM 2484 C C . ASP A 1 332 ? 32.970 -9.665 -5.279 1.00 79.81 332 ASP A C 1
ATOM 2486 O O . ASP A 1 332 ? 32.140 -10.567 -5.375 1.00 79.81 332 ASP A O 1
ATOM 2490 N N . ILE A 1 333 ? 33.914 -9.481 -6.206 1.00 82.06 333 ILE A N 1
ATOM 2491 C CA . ILE A 1 333 ? 34.060 -10.330 -7.396 1.00 82.06 333 ILE A CA 1
ATOM 2492 C C . ILE A 1 333 ? 34.402 -11.772 -6.998 1.00 82.06 333 ILE A C 1
ATOM 2494 O O . ILE A 1 333 ? 33.881 -12.720 -7.589 1.00 82.06 333 ILE A O 1
ATOM 2498 N N . THR A 1 334 ? 35.254 -11.952 -5.986 1.00 81.31 334 THR A N 1
ATOM 2499 C CA . THR A 1 334 ? 35.614 -13.280 -5.470 1.00 81.31 334 THR A CA 1
ATOM 2500 C C . THR A 1 334 ? 34.417 -13.953 -4.796 1.00 81.31 334 THR A C 1
ATOM 2502 O O . THR A 1 334 ? 34.135 -15.117 -5.078 1.00 81.31 334 THR A O 1
ATOM 2505 N N . LEU A 1 335 ? 33.665 -13.212 -3.976 1.00 80.31 335 LEU A N 1
ATOM 2506 C CA . LEU A 1 335 ? 32.446 -13.706 -3.330 1.00 80.31 335 LEU A CA 1
ATOM 2507 C C . LEU A 1 335 ? 31.386 -14.117 -4.361 1.00 80.31 335 LEU A C 1
ATOM 2509 O O . LEU A 1 335 ? 30.806 -15.195 -4.245 1.00 80.31 335 LEU A O 1
ATOM 2513 N N . LEU A 1 336 ? 31.175 -13.314 -5.409 1.00 80.81 336 LEU A N 1
ATOM 2514 C CA . LEU A 1 336 ? 30.263 -13.650 -6.506 1.00 80.81 336 LEU A CA 1
ATOM 2515 C C . LEU A 1 336 ? 30.709 -14.904 -7.266 1.00 80.81 336 LEU A C 1
ATOM 2517 O O . LEU A 1 336 ? 29.880 -15.762 -7.563 1.00 80.81 336 LEU A O 1
ATOM 2521 N N . ALA A 1 337 ? 32.006 -15.045 -7.553 1.00 79.00 337 ALA A N 1
ATOM 2522 C CA . ALA A 1 337 ? 32.543 -16.230 -8.219 1.00 79.00 337 ALA A CA 1
ATOM 2523 C C . ALA A 1 337 ? 32.298 -17.513 -7.405 1.00 79.00 337 ALA A C 1
ATOM 2525 O O . ALA A 1 337 ? 31.929 -18.543 -7.970 1.00 79.00 337 ALA A O 1
ATOM 2526 N N . GLU A 1 338 ? 32.466 -17.454 -6.081 1.00 76.69 338 GLU A N 1
ATOM 2527 C CA . GLU A 1 338 ? 32.193 -18.578 -5.178 1.00 76.69 338 GLU A CA 1
ATOM 2528 C C . GLU A 1 338 ? 30.691 -18.880 -5.072 1.00 76.69 338 GLU A C 1
ATOM 2530 O O . GLU A 1 338 ? 30.287 -20.044 -5.159 1.00 76.69 338 GLU A O 1
ATOM 2535 N N . TYR A 1 339 ? 29.861 -17.840 -4.967 1.00 74.19 339 TYR A N 1
ATOM 2536 C CA . TYR A 1 339 ? 28.404 -17.953 -4.901 1.00 74.19 339 TYR A CA 1
ATOM 2537 C C . TYR A 1 339 ? 27.793 -18.544 -6.174 1.00 74.19 339 TYR A C 1
ATOM 2539 O O . TYR A 1 339 ? 26.858 -19.330 -6.098 1.00 74.19 339 TYR A O 1
ATOM 2547 N N . VAL A 1 340 ? 28.329 -18.242 -7.357 1.00 70.25 340 VAL A N 1
ATOM 2548 C CA . VAL A 1 340 ? 27.811 -18.800 -8.619 1.00 70.25 340 VAL A CA 1
ATOM 2549 C C . VAL A 1 340 ? 28.077 -20.310 -8.737 1.00 70.25 340 VAL A C 1
ATOM 2551 O O . VAL A 1 340 ? 27.242 -21.044 -9.261 1.00 70.25 340 VAL A O 1
ATOM 2554 N N . VAL A 1 341 ? 29.216 -20.803 -8.237 1.00 67.75 341 VAL A N 1
ATOM 2555 C CA . VAL A 1 341 ? 29.552 -22.245 -8.256 1.00 67.75 341 VAL A CA 1
ATOM 2556 C C . VAL A 1 341 ? 28.853 -22.995 -7.126 1.00 67.75 341 VAL A C 1
ATOM 2558 O O . VAL A 1 341 ? 28.492 -24.164 -7.266 1.00 67.75 341 VAL A O 1
ATOM 2561 N N . SER A 1 342 ? 28.674 -22.329 -5.989 1.00 61.28 342 SER A N 1
ATOM 2562 C CA . SER A 1 342 ? 28.032 -22.871 -4.804 1.00 61.28 342 SER A CA 1
ATOM 2563 C C . SER A 1 342 ? 27.206 -21.771 -4.137 1.00 61.28 342 SER A C 1
ATOM 2565 O O . SER A 1 342 ? 27.655 -21.203 -3.140 1.00 61.28 342 SER A O 1
ATOM 2567 N N . PRO A 1 343 ? 25.954 -21.537 -4.580 1.00 53.00 343 PRO A N 1
ATOM 2568 C CA . PRO A 1 343 ? 25.062 -20.551 -3.951 1.00 53.00 343 PRO A CA 1
ATOM 2569 C C . PRO A 1 343 ? 24.653 -20.963 -2.529 1.00 53.00 343 PRO A C 1
ATOM 2571 O O . PRO A 1 343 ? 23.873 -20.297 -1.856 1.00 53.00 343 PRO A O 1
ATOM 2574 N N . VAL A 1 344 ? 25.177 -22.096 -2.055 1.00 49.75 344 VAL A N 1
ATOM 2575 C CA . VAL A 1 344 ? 24.957 -22.676 -0.740 1.00 49.75 344 VAL A CA 1
A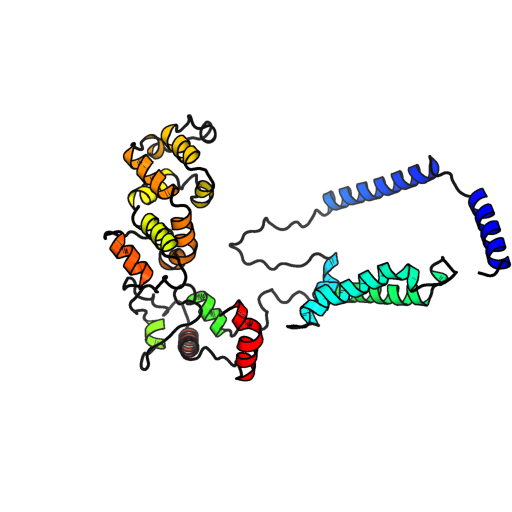TOM 2576 C C . VAL A 1 344 ? 25.808 -21.951 0.305 1.00 49.75 344 VAL A C 1
ATOM 2578 O O . VAL A 1 344 ? 26.639 -22.543 0.994 1.00 49.75 344 VAL A O 1
ATOM 2581 N N . GLY A 1 345 ? 25.516 -20.669 0.496 1.00 45.47 345 GLY A N 1
ATOM 2582 C CA . GLY A 1 345 ? 25.560 -20.070 1.818 1.00 45.47 345 GLY A CA 1
ATOM 2583 C C . GLY A 1 345 ? 24.530 -20.774 2.709 1.00 45.47 345 GLY A C 1
ATOM 2584 O O . GLY A 1 345 ? 23.389 -20.355 2.837 1.00 45.47 345 GLY A O 1
ATOM 2585 N N . ASN A 1 346 ? 24.926 -21.8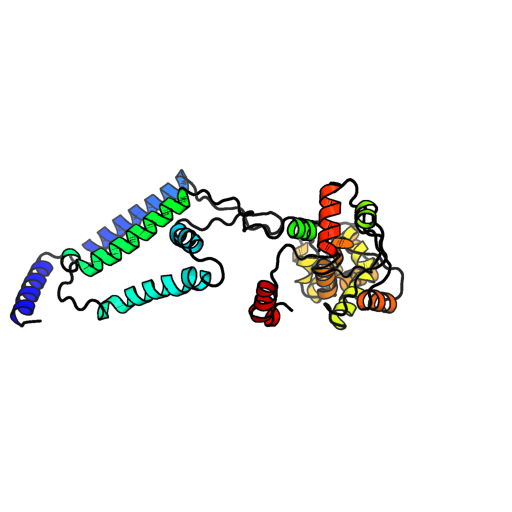91 3.322 1.00 42.22 346 ASN A N 1
ATOM 2586 C CA . ASN A 1 346 ? 24.286 -22.467 4.511 1.00 42.22 346 ASN A CA 1
ATOM 2587 C C . ASN A 1 346 ? 22.811 -22.938 4.435 1.00 42.22 346 ASN A C 1
ATOM 2589 O O . ASN A 1 346 ? 22.146 -23.007 5.471 1.00 42.22 346 ASN A O 1
ATOM 2593 N N . PHE A 1 347 ? 22.294 -23.386 3.287 1.00 48.47 347 PHE A N 1
ATOM 2594 C CA . PHE A 1 347 ? 21.120 -24.270 3.320 1.00 48.47 347 PHE A CA 1
ATOM 2595 C C . PHE A 1 347 ? 21.566 -25.659 3.787 1.00 48.47 347 PHE A C 1
ATOM 2597 O O . PHE A 1 347 ? 22.184 -26.421 3.043 1.00 48.47 347 PHE A O 1
ATOM 2604 N N . THR A 1 348 ? 21.279 -26.005 5.044 1.00 53.12 348 THR A N 1
ATOM 2605 C CA . THR A 1 348 ? 21.427 -27.387 5.515 1.00 53.12 348 THR A CA 1
ATOM 2606 C C . THR A 1 348 ? 20.594 -28.315 4.620 1.00 53.12 348 THR A C 1
ATOM 2608 O O . THR A 1 348 ? 19.596 -27.894 4.032 1.00 53.12 348 THR A O 1
ATOM 2611 N N . ALA A 1 349 ? 20.952 -29.601 4.524 1.00 52.38 349 ALA A N 1
ATOM 2612 C CA . ALA A 1 349 ? 20.129 -30.597 3.818 1.00 52.38 349 ALA A CA 1
ATOM 2613 C C . ALA A 1 349 ? 18.653 -30.581 4.286 1.00 52.38 349 ALA A C 1
ATOM 2615 O O . ALA A 1 349 ? 17.742 -30.907 3.532 1.00 52.38 349 ALA A O 1
ATOM 2616 N N . GLU A 1 350 ? 18.435 -30.136 5.523 1.00 49.56 350 GLU A N 1
ATOM 2617 C CA . GLU A 1 350 ? 17.141 -29.878 6.147 1.00 49.56 350 GLU A CA 1
ATOM 2618 C C . GLU A 1 350 ? 16.373 -28.712 5.508 1.00 49.56 350 GLU A C 1
ATOM 2620 O O . GLU A 1 350 ? 15.180 -28.832 5.257 1.00 49.56 350 GLU A O 1
ATOM 2625 N N . ALA A 1 351 ? 17.039 -27.602 5.191 1.00 50.00 351 ALA A N 1
ATOM 2626 C CA . ALA A 1 351 ? 16.397 -26.443 4.582 1.00 50.00 351 ALA A CA 1
ATOM 2627 C C . ALA A 1 351 ? 16.016 -26.697 3.114 1.00 50.00 351 ALA A C 1
ATOM 2629 O O . ALA A 1 351 ? 14.954 -26.263 2.672 1.00 50.00 351 ALA A O 1
ATOM 2630 N N . ARG A 1 352 ? 16.822 -27.486 2.387 1.00 51.06 352 ARG A N 1
ATOM 2631 C CA . ARG A 1 352 ? 16.458 -27.960 1.043 1.00 51.06 352 ARG A CA 1
ATOM 2632 C C . ARG A 1 352 ? 15.273 -28.922 1.078 1.00 51.06 352 ARG A C 1
ATOM 2634 O O . ARG A 1 352 ? 14.348 -28.767 0.294 1.00 51.06 352 ARG A O 1
ATOM 2641 N N . ALA A 1 353 ? 15.245 -29.837 2.048 1.00 58.19 353 ALA A N 1
ATOM 2642 C CA . ALA A 1 353 ? 14.088 -30.701 2.259 1.00 58.19 353 ALA A CA 1
ATOM 2643 C C . ALA A 1 353 ? 12.819 -29.902 2.613 1.00 58.19 353 ALA A C 1
ATOM 2645 O O . ALA A 1 353 ? 11.739 -30.258 2.151 1.00 58.19 353 ALA A O 1
ATOM 2646 N N . LEU A 1 354 ? 12.933 -28.814 3.387 1.00 57.53 354 LEU A N 1
ATOM 2647 C CA . LEU A 1 354 ? 11.800 -27.928 3.676 1.00 57.53 354 LEU A CA 1
ATOM 2648 C C . LEU A 1 354 ? 11.331 -27.148 2.443 1.00 57.53 354 LEU A C 1
ATOM 2650 O O . LEU A 1 354 ? 10.125 -27.039 2.248 1.00 57.53 354 LEU A O 1
ATOM 2654 N N . PHE A 1 355 ? 12.240 -26.619 1.620 1.00 59.84 355 PHE A N 1
ATOM 2655 C CA . PHE A 1 355 ? 11.868 -25.934 0.377 1.00 59.84 355 PHE A CA 1
ATOM 2656 C C . PHE A 1 355 ? 11.167 -26.894 -0.590 1.00 59.84 355 PHE A C 1
ATOM 2658 O O . PHE A 1 355 ? 10.068 -26.602 -1.061 1.00 59.84 355 PHE A O 1
ATOM 2665 N N . ASP A 1 356 ? 11.739 -28.083 -0.793 1.00 65.88 356 ASP A N 1
ATOM 2666 C CA . ASP A 1 356 ? 11.147 -29.124 -1.632 1.00 65.88 356 ASP A CA 1
ATOM 2667 C C . ASP A 1 356 ? 9.772 -29.557 -1.101 1.00 65.88 356 ASP A C 1
ATOM 2669 O O . ASP A 1 356 ? 8.876 -29.863 -1.879 1.00 65.88 356 ASP A O 1
ATOM 2673 N N . GLN A 1 357 ? 9.569 -29.549 0.219 1.00 65.06 357 GLN A N 1
ATOM 2674 C CA . GLN A 1 357 ? 8.309 -29.956 0.839 1.00 65.06 357 GLN A CA 1
ATOM 2675 C C . GLN A 1 357 ? 7.237 -28.856 0.874 1.00 65.06 357 GLN A C 1
ATOM 2677 O O . GLN A 1 357 ? 6.050 -29.178 0.854 1.00 65.06 357 GLN A O 1
ATOM 2682 N N . LEU A 1 358 ? 7.624 -27.587 1.013 1.00 60.03 358 LEU A N 1
ATOM 2683 C CA . LEU A 1 358 ? 6.698 -26.494 1.339 1.00 60.03 358 LEU A CA 1
ATOM 2684 C C . LEU A 1 358 ? 6.553 -25.456 0.227 1.00 60.03 358 LEU A C 1
ATOM 2686 O O . LEU A 1 358 ? 5.560 -24.732 0.218 1.00 60.03 358 LEU A O 1
ATOM 2690 N N . CYS A 1 359 ? 7.529 -25.365 -0.675 1.00 58.34 359 CYS A N 1
ATOM 2691 C CA . CYS A 1 359 ? 7.636 -24.259 -1.623 1.00 58.34 359 CYS A CA 1
ATOM 2692 C C . CYS A 1 359 ? 7.758 -24.715 -3.085 1.00 58.34 359 CYS A C 1
ATOM 2694 O O . CYS A 1 359 ? 7.272 -23.999 -3.959 1.00 58.34 359 CYS A O 1
ATOM 2696 N N . SER A 1 360 ? 8.341 -25.889 -3.361 1.00 66.56 360 SER A N 1
ATOM 2697 C CA . SER A 1 360 ? 8.595 -26.368 -4.736 1.00 66.56 360 SER A CA 1
ATOM 2698 C C . SER A 1 360 ? 7.330 -26.522 -5.589 1.00 66.56 360 SER A C 1
ATOM 2700 O O . SER A 1 360 ? 7.352 -26.228 -6.779 1.00 66.56 360 SER A O 1
ATOM 2702 N N . GLU A 1 361 ? 6.189 -26.880 -4.986 1.00 58.09 361 GLU A N 1
ATOM 2703 C CA . GLU A 1 361 ? 4.910 -26.980 -5.709 1.00 58.09 361 GLU A CA 1
ATOM 2704 C C . GLU A 1 361 ? 4.462 -25.650 -6.336 1.00 58.09 361 GLU A C 1
ATOM 2706 O O . GLU A 1 361 ? 3.748 -25.662 -7.337 1.00 58.09 361 GLU A O 1
ATOM 2711 N N . CYS A 1 362 ? 4.873 -24.514 -5.764 1.00 47.16 362 CYS A N 1
ATOM 2712 C CA . CYS A 1 362 ? 4.477 -23.184 -6.230 1.00 47.16 362 CYS A CA 1
ATOM 2713 C C . CYS A 1 362 ? 5.611 -22.417 -6.919 1.00 47.16 362 CYS A C 1
ATOM 2715 O O . CYS A 1 362 ? 5.327 -21.548 -7.739 1.00 47.16 362 CYS A O 1
ATOM 2717 N N . HIS A 1 363 ? 6.868 -22.694 -6.567 1.00 56.97 363 HIS A N 1
ATOM 2718 C CA . HIS A 1 363 ? 8.017 -21.879 -6.972 1.00 56.97 363 HIS A CA 1
ATOM 2719 C C . HIS A 1 363 ? 9.012 -22.583 -7.905 1.00 56.97 363 HIS A C 1
ATOM 2721 O O . HIS A 1 363 ? 9.899 -21.900 -8.411 1.00 56.97 363 HIS A O 1
ATOM 2727 N N . GLY A 1 364 ? 8.824 -23.881 -8.188 1.00 43.19 364 GLY A N 1
ATOM 2728 C CA . GLY A 1 364 ? 9.727 -24.675 -9.030 1.00 43.19 364 GLY A CA 1
ATOM 2729 C C . GLY A 1 364 ? 10.864 -25.292 -8.236 1.00 43.19 364 GLY A C 1
ATOM 2730 O O . GLY A 1 364 ? 11.753 -24.533 -7.796 1.00 43.19 364 GLY A O 1
#

Solvent-accessible surface area (backbone atoms only — not comparable to full-atom values): 21383 Å² total; per-residue (Å²): 132,59,75,63,65,54,50,57,49,52,51,52,49,54,54,52,57,73,73,52,79,53,60,76,65,61,47,52,49,52,52,50,53,51,52,50,51,54,51,52,49,50,53,49,46,44,72,74,73,49,75,95,70,79,78,80,90,56,95,87,57,94,75,73,88,77,72,56,82,93,46,27,27,57,58,46,53,38,75,77,23,72,74,91,41,31,59,44,51,70,48,49,51,53,47,50,52,51,51,49,61,70,43,33,77,74,73,56,73,63,91,54,83,53,66,90,65,36,61,66,64,49,50,52,52,47,51,52,52,51,49,42,50,49,31,29,53,47,40,72,67,47,68,73,73,62,82,78,70,57,82,69,64,55,71,57,57,51,54,38,52,76,75,42,28,79,84,52,48,97,69,68,88,77,72,90,92,66,62,45,47,58,32,48,35,63,20,58,52,86,44,45,72,52,38,57,86,82,40,54,76,69,53,42,49,31,32,33,54,42,38,63,29,54,68,11,50,50,50,37,65,76,47,42,51,92,83,41,59,70,75,71,52,44,77,49,52,75,68,55,57,47,42,45,68,73,44,42,59,72,23,78,93,31,56,90,53,90,73,51,71,66,52,80,63,57,49,77,65,54,48,50,34,34,47,56,43,56,69,32,54,62,8,49,53,48,36,59,76,75,40,22,86,83,48,47,99,65,58,87,60,96,72,55,65,69,57,49,40,46,35,46,40,65,22,38,77,77,54,64,45,70,51,37,55,86,79,48,52,78,65,56,43,45,48,45,38,49,35,58,80,46,72,68,81,77,66,48,76,64,52,50,53,46,40,62,73,75,40,31,94,81,70,105

Secondary structure (DSSP, 8-state):
--HHHHHHHHHHHHHHHHTPPPIIIIIHHHHHHHHHHHHHHHHHHHHHT----PPPP-TTS----PPPTTTHHHHHHHTTS-GGGHHIIIIIHHHHHHHHHHHHHHH---S--SGGG-HHHHHHHHHHHHHHHHHHHHHHHS-PPPTT-SS-S-HHHHHHHHHTHHHH-S-----TT--HHHHHHH-----BPP-TTTS-HHHHHHHHHHHT-HHHHHHHHHHTTTT--HHHHHTS-HHHHHHHHHHGGGSGGGTTS---HHHHT--HHHHHHHHHHHT-HHHHHHHHHHTHHHHTT-----S-HHHHHHHHHH-B---PPPP-BTTB-HHHHHHHHHHHH---SS--HHHHHHHHHHTHHHH-

Nearest PDB structures (foldseek):
  1q90-assembly1_D  TM=7.886E-01  e=3.797E-03  Chlamydomonas reinhardtii
  1vf5-assembly1_O  TM=7.867E-01  e=2.978E-03  Mastigocladus laminosus
  2d2c-assembly1_O  TM=7.476E-01  e=1.412E-02  Mastigocladus laminosus

pLDDT: mean 77.6, std 13.0, range [38.5, 98.19]